Protein AF-A0A409WIV0-F1 (afdb_monomer_lite)

Foldseek 3Di:
DDDPPDPPVVVLVVVLVVLVVVLVVLVVVLVVVVVVVDPDPVSVLSVVLSVLSVQLSVLSVVCPDDPPDPVCPVVNVVSVVSNVLSVLSNVLSVVLVVLVVVLVVDDPPDPSNVVSVVVSVVSVVVSVVVVLCSVLPPADPLPPDDPVVRPDPHPPPVVVVVVSVCVVVVDPDDDDDDDDDDDDDDD

pLDDT: mean 73.92, std 16.17, range [40.72, 93.69]

Secondary structure (DSSP, 8-state):
-------HHHHHHHHHHHHHHHHHHHHHHHHHHHTTT---HHHHTTHHHHHHHHHHHHHHHHHTS-TT-TT-HHHHHHHHHHHHHHHHHHHHHHHHHHHHHHHHHS-TT-HHHHHHHHHHHHHHHHHHHHHHHHHH-----TTSS-GGGSSSS----THHHHHHHHHHHT-------PPPPP-----

Radius of gyration: 23.13 Å; chains: 1; bounding box: 58×60×62 Å

Sequence (187 aa):
MNIPHQSFTTWKAIVTVLQLFAILVTMLRLAFRHRRCTIWVDDVTVIPPLIMELAAAVVVWFLYVDPESTTTVKNEVALYWLASISWLTILWLTRISLILSITRIFPVWGTIRRNCRGISIAFGIFYVGFMCWLCTSPCVPSASVGPALQSDILDCSNERHFLAIACFAGTSNVTSTPQIPYLTIHS

InterPro domains:
  IPR049326 Rhodopsin domain, fungi [PF20684] (28-163)

Organism: Psilocybe cyanescens (NCBI:txid93625)

Structure (mmCIF, N/CA/C/O backbone):
data_AF-A0A409WIV0-F1
#
_entry.id   AF-A0A409WIV0-F1
#
loop_
_atom_site.group_PDB
_atom_site.id
_atom_site.type_symbol
_atom_site.label_atom_id
_atom_site.label_alt_id
_atom_site.label_comp_id
_atom_site.label_asym_id
_atom_site.label_entity_id
_atom_site.label_seq_id
_atom_site.pdbx_PDB_ins_code
_atom_site.Cartn_x
_atom_site.Cartn_y
_atom_site.Cartn_z
_atom_site.occupancy
_atom_site.B_iso_or_equiv
_atom_site.auth_seq_id
_atom_site.auth_comp_id
_atom_site.auth_asym_id
_atom_site.auth_atom_id
_atom_site.pdbx_PDB_model_num
ATOM 1 N N . MET A 1 1 ? 28.512 -19.948 -7.564 1.00 47.31 1 MET A N 1
ATOM 2 C CA . MET A 1 1 ? 27.262 -20.209 -6.819 1.00 47.31 1 MET A CA 1
ATOM 3 C C . MET A 1 1 ? 26.125 -20.177 -7.836 1.00 47.31 1 MET A C 1
ATOM 5 O O . MET A 1 1 ? 25.773 -19.092 -8.272 1.00 47.31 1 MET A O 1
ATOM 9 N N . ASN A 1 2 ? 25.634 -21.330 -8.305 1.00 57.34 2 ASN A N 1
ATOM 10 C CA . ASN A 1 2 ? 24.495 -21.373 -9.233 1.00 57.34 2 ASN A CA 1
ATOM 11 C C . ASN A 1 2 ? 23.208 -21.217 -8.423 1.00 57.34 2 ASN A C 1
ATOM 13 O O . ASN A 1 2 ? 22.883 -22.083 -7.613 1.00 57.34 2 ASN A O 1
ATOM 17 N N . ILE A 1 3 ? 22.504 -20.108 -8.624 1.00 60.41 3 ILE A N 1
ATOM 18 C CA . ILE A 1 3 ? 21.149 -19.923 -8.107 1.00 60.41 3 ILE A CA 1
ATOM 19 C C . ILE A 1 3 ? 20.234 -20.756 -9.020 1.00 60.41 3 ILE A C 1
ATOM 21 O O . ILE A 1 3 ? 20.321 -20.602 -10.240 1.00 60.41 3 ILE A O 1
ATOM 25 N N . PRO A 1 4 ? 19.423 -21.686 -8.484 1.00 76.94 4 PRO A N 1
ATOM 26 C CA . PRO A 1 4 ? 18.539 -22.505 -9.305 1.00 76.94 4 PRO A CA 1
ATOM 27 C C . PRO A 1 4 ? 17.598 -21.609 -10.114 1.00 76.94 4 PRO A C 1
ATOM 29 O O . PRO A 1 4 ? 17.122 -20.592 -9.611 1.00 76.94 4 PRO A O 1
ATOM 32 N N . HIS A 1 5 ? 17.337 -21.997 -11.364 1.00 71.88 5 HIS A N 1
ATOM 33 C CA . HIS A 1 5 ? 16.414 -21.312 -12.266 1.00 71.88 5 HIS A CA 1
ATOM 34 C C . HIS A 1 5 ? 15.003 -21.325 -11.659 1.00 71.88 5 HIS A C 1
ATOM 36 O O . HIS A 1 5 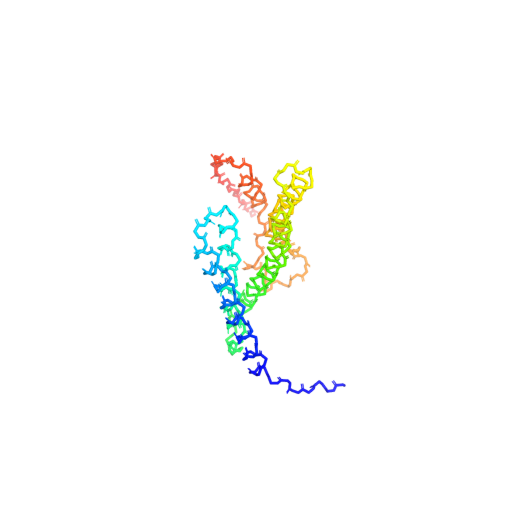? 14.239 -22.280 -11.808 1.00 71.88 5 HIS A O 1
ATOM 42 N N . GLN A 1 6 ? 14.685 -20.283 -10.896 1.00 75.25 6 GLN A N 1
ATOM 43 C CA . GLN A 1 6 ? 13.408 -20.136 -10.224 1.00 75.25 6 GLN A CA 1
ATOM 44 C C . GLN A 1 6 ? 12.354 -19.810 -11.285 1.00 75.25 6 GLN A C 1
ATOM 46 O O . GLN A 1 6 ? 12.492 -18.854 -12.043 1.00 75.25 6 GLN A O 1
ATOM 51 N N . SER A 1 7 ? 11.304 -20.628 -11.383 1.00 82.12 7 SER A N 1
ATOM 52 C CA . SER A 1 7 ? 10.240 -20.429 -12.369 1.00 82.12 7 SER A CA 1
ATOM 53 C C . SER A 1 7 ? 9.460 -19.147 -12.050 1.00 82.12 7 SER A C 1
ATOM 55 O O . SER A 1 7 ? 8.583 -19.152 -11.179 1.00 82.12 7 SER A O 1
ATOM 57 N N . PHE A 1 8 ? 9.762 -18.056 -12.754 1.00 78.56 8 PHE A N 1
ATOM 58 C CA . PHE A 1 8 ? 9.085 -16.762 -12.610 1.00 78.56 8 PHE A CA 1
ATOM 59 C C . PHE A 1 8 ? 7.557 -16.872 -12.742 1.00 78.56 8 PHE A C 1
ATOM 61 O O . PHE A 1 8 ? 6.816 -16.201 -12.023 1.00 78.56 8 PHE A O 1
ATOM 68 N N . THR A 1 9 ? 7.076 -17.794 -13.578 1.00 82.56 9 THR A N 1
ATOM 69 C CA . THR A 1 9 ? 5.649 -18.091 -13.768 1.00 82.56 9 THR A CA 1
ATOM 70 C C . THR A 1 9 ? 4.954 -18.532 -12.479 1.00 82.56 9 THR A C 1
ATOM 72 O O . THR A 1 9 ? 3.860 -18.059 -12.175 1.00 82.56 9 THR A O 1
ATOM 75 N N . THR A 1 10 ? 5.593 -19.396 -11.686 1.00 87.50 10 THR A N 1
ATOM 76 C CA . THR A 1 10 ? 5.026 -19.894 -10.423 1.00 87.50 10 THR A CA 1
ATOM 77 C C . THR A 1 10 ? 4.926 -18.776 -9.395 1.00 87.50 10 THR A C 1
ATOM 79 O O . THR A 1 10 ? 3.903 -18.638 -8.729 1.00 87.50 10 THR A O 1
ATOM 82 N N . TRP A 1 11 ? 5.957 -17.932 -9.300 1.00 84.94 11 TRP A N 1
ATOM 83 C CA . TRP A 1 11 ? 5.937 -16.774 -8.408 1.00 84.94 11 TRP A CA 1
ATOM 84 C C . TRP A 1 11 ? 4.814 -15.802 -8.780 1.00 84.94 11 TRP A C 1
ATOM 86 O O . TRP A 1 11 ? 4.025 -15.415 -7.920 1.00 84.94 11 TRP A O 1
ATOM 96 N N . LYS A 1 12 ? 4.679 -15.487 -10.075 1.00 83.06 12 LYS A N 1
ATOM 97 C CA . LYS A 1 12 ? 3.590 -14.656 -10.600 1.00 83.06 12 LYS A CA 1
ATOM 98 C C . LYS A 1 12 ? 2.223 -15.220 -10.211 1.00 83.06 12 LYS A C 1
ATOM 100 O O . LYS A 1 12 ? 1.401 -14.489 -9.664 1.00 83.06 12 LYS A O 1
ATOM 105 N N . ALA A 1 13 ? 1.998 -16.517 -10.426 1.00 88.25 13 ALA A N 1
ATOM 106 C CA . ALA A 1 13 ? 0.742 -17.169 -10.065 1.00 88.25 13 ALA A CA 1
ATOM 107 C C . ALA A 1 13 ? 0.442 -17.032 -8.562 1.00 88.25 13 ALA A C 1
ATOM 109 O O . ALA A 1 13 ? -0.641 -16.580 -8.193 1.00 88.25 13 ALA A O 1
ATOM 110 N N . ILE A 1 14 ? 1.417 -17.322 -7.696 1.00 90.88 14 ILE A N 1
ATOM 111 C CA . ILE A 1 14 ? 1.256 -17.209 -6.239 1.00 90.88 14 ILE A CA 1
ATOM 112 C C . ILE A 1 14 ? 0.906 -15.773 -5.831 1.00 90.88 14 ILE A C 1
ATOM 114 O O . ILE A 1 14 ? -0.059 -15.569 -5.094 1.00 90.88 14 ILE A O 1
ATOM 118 N N . VAL A 1 15 ? 1.639 -14.777 -6.339 1.00 86.06 15 VAL A N 1
ATOM 119 C CA . VAL A 1 15 ? 1.385 -13.365 -6.019 1.00 86.06 15 VAL A CA 1
ATOM 120 C C . VAL A 1 15 ? -0.007 -12.941 -6.487 1.00 86.06 15 VAL A C 1
ATOM 122 O O . VAL A 1 15 ? -0.733 -12.314 -5.724 1.00 86.06 15 VAL A O 1
ATOM 125 N N . THR A 1 16 ? -0.433 -13.331 -7.693 1.00 86.69 16 THR A N 1
ATOM 126 C CA . THR A 1 16 ? -1.778 -12.987 -8.191 1.00 86.69 16 THR A CA 1
ATOM 127 C C . THR A 1 16 ? -2.896 -13.606 -7.355 1.00 86.69 16 THR A C 1
ATOM 129 O O . THR A 1 16 ? -3.867 -12.923 -7.038 1.00 86.69 16 THR A O 1
ATOM 132 N N . VAL A 1 17 ? -2.752 -14.868 -6.936 1.00 91.81 17 VAL A N 1
ATOM 133 C CA . VAL A 1 17 ? -3.736 -15.541 -6.077 1.00 91.81 17 VAL A CA 1
ATOM 134 C C . VAL A 1 17 ? -3.800 -14.875 -4.705 1.00 91.81 17 VAL A C 1
ATOM 136 O O . VAL A 1 17 ? -4.895 -14.619 -4.207 1.00 91.81 17 VAL A O 1
ATOM 139 N N . LEU A 1 18 ? -2.648 -14.542 -4.115 1.00 88.62 18 LEU A N 1
ATOM 140 C CA . LEU A 1 18 ? -2.583 -13.814 -2.846 1.00 88.62 18 LEU A CA 1
ATOM 141 C C . LEU A 1 18 ? -3.247 -12.439 -2.950 1.00 88.62 18 LEU A C 1
ATOM 143 O O . LEU A 1 18 ? -4.007 -12.069 -2.060 1.00 88.62 18 LEU A O 1
ATOM 147 N N . GLN A 1 19 ? -3.021 -11.721 -4.050 1.00 86.69 19 GLN A N 1
ATOM 148 C CA . GLN A 1 19 ? -3.610 -10.406 -4.283 1.00 86.69 19 GLN A CA 1
ATOM 149 C C . GLN A 1 19 ? -5.135 -10.486 -4.433 1.00 86.69 19 GLN A C 1
ATOM 151 O O . GLN A 1 19 ? -5.866 -9.717 -3.814 1.00 86.69 19 GLN A O 1
ATOM 156 N N . LEU A 1 20 ? -5.638 -11.456 -5.203 1.00 89.00 20 LEU A N 1
ATOM 157 C CA . LEU A 1 20 ? -7.077 -11.700 -5.336 1.00 89.00 20 LEU A CA 1
ATOM 158 C C . LEU A 1 20 ? -7.709 -12.089 -3.999 1.00 89.00 20 LEU A C 1
ATOM 160 O O . LEU A 1 20 ? -8.793 -11.610 -3.665 1.00 89.00 20 LEU A O 1
ATOM 164 N N . PHE A 1 21 ? -7.025 -12.927 -3.220 1.00 91.75 21 PHE A N 1
ATOM 165 C CA . PHE A 1 21 ? -7.478 -13.309 -1.890 1.00 91.75 21 PHE A CA 1
ATOM 166 C C . PHE A 1 21 ? -7.534 -12.100 -0.952 1.00 91.75 21 PHE A C 1
ATOM 168 O O . PHE A 1 21 ? -8.529 -11.919 -0.254 1.00 91.75 21 PHE A O 1
ATOM 175 N N . ALA A 1 22 ? -6.517 -11.239 -0.973 1.00 86.31 22 ALA A N 1
ATOM 176 C CA . ALA A 1 22 ? -6.480 -10.026 -0.169 1.00 86.31 22 ALA A CA 1
ATOM 177 C C . ALA A 1 22 ? -7.616 -9.056 -0.542 1.00 86.31 22 ALA A C 1
ATOM 179 O O . ALA A 1 22 ? -8.363 -8.628 0.340 1.00 86.31 22 ALA A O 1
ATOM 180 N N . ILE A 1 23 ? -7.855 -8.823 -1.840 1.00 88.19 23 ILE A N 1
ATOM 181 C CA . ILE A 1 23 ? -8.992 -8.026 -2.331 1.00 88.19 23 ILE A CA 1
ATOM 182 C C . ILE A 1 23 ? -10.321 -8.630 -1.857 1.00 88.19 23 ILE A C 1
ATOM 184 O O . ILE A 1 23 ? -11.187 -7.912 -1.352 1.00 88.19 23 ILE A O 1
ATOM 188 N N . LEU A 1 24 ? -10.486 -9.950 -1.977 1.00 91.38 24 LEU A N 1
ATOM 189 C CA . LEU A 1 24 ? -11.712 -10.641 -1.587 1.00 91.38 24 LEU A CA 1
ATOM 190 C C . LEU A 1 24 ? -11.958 -10.566 -0.076 1.00 91.38 24 LEU A C 1
ATOM 192 O O . LEU A 1 24 ? -13.081 -10.292 0.347 1.00 91.38 24 LEU A O 1
ATOM 196 N N . VAL A 1 25 ? -10.922 -10.745 0.746 1.00 89.50 25 VAL A N 1
ATOM 197 C CA . VAL A 1 25 ? -11.005 -10.595 2.206 1.00 89.50 25 VAL A CA 1
ATOM 198 C C . VAL A 1 25 ? -11.349 -9.155 2.585 1.00 89.50 25 VAL A C 1
ATOM 200 O O . VAL A 1 25 ? -12.201 -8.942 3.450 1.00 89.50 25 VAL A O 1
ATOM 203 N N . THR A 1 26 ? -10.753 -8.162 1.924 1.00 85.75 26 THR A N 1
ATOM 204 C CA . THR A 1 26 ? -11.053 -6.743 2.160 1.00 85.75 26 THR A CA 1
ATOM 205 C C . THR A 1 26 ? -12.496 -6.408 1.779 1.00 85.75 26 THR A C 1
ATOM 207 O O . THR A 1 26 ? -13.209 -5.782 2.569 1.00 85.75 26 THR A O 1
ATOM 210 N N . MET A 1 27 ? -12.976 -6.898 0.632 1.00 87.44 27 MET A N 1
ATOM 211 C CA . MET A 1 27 ? -14.370 -6.750 0.200 1.00 87.44 27 MET A CA 1
ATOM 212 C C . MET A 1 27 ? -15.345 -7.429 1.159 1.00 87.44 27 MET A C 1
ATOM 214 O O . MET A 1 27 ? -16.348 -6.837 1.548 1.00 87.44 27 MET A O 1
ATOM 218 N N . LEU A 1 28 ? -15.048 -8.653 1.592 1.00 88.81 28 LEU A N 1
ATOM 219 C CA . LEU A 1 28 ? -15.871 -9.398 2.539 1.00 88.81 28 LEU A CA 1
ATOM 220 C C . LEU A 1 28 ? -15.916 -8.698 3.903 1.00 88.81 28 LEU A C 1
ATOM 222 O O . LEU A 1 28 ? -16.990 -8.558 4.488 1.00 88.81 28 LEU A O 1
ATOM 226 N N . ARG A 1 29 ? -14.781 -8.177 4.383 1.00 83.19 29 ARG A N 1
ATOM 227 C CA . ARG A 1 29 ? -14.711 -7.350 5.595 1.00 83.19 29 ARG A CA 1
ATOM 228 C C . ARG A 1 29 ? -15.587 -6.101 5.471 1.00 83.19 29 ARG A C 1
ATOM 230 O O . ARG A 1 29 ? -16.293 -5.768 6.426 1.00 83.19 29 ARG A O 1
ATOM 237 N N . LEU A 1 30 ? -15.570 -5.437 4.313 1.00 82.81 30 LEU A N 1
ATOM 238 C CA . LEU A 1 30 ? -16.411 -4.273 4.035 1.00 82.81 30 LEU A CA 1
ATOM 239 C C . LEU A 1 30 ? -17.896 -4.659 3.972 1.00 82.81 30 LEU A C 1
ATOM 241 O O . LEU A 1 30 ? -18.722 -4.011 4.607 1.00 82.81 30 LEU A O 1
ATOM 245 N N . ALA A 1 31 ? -18.238 -5.760 3.301 1.00 86.38 31 ALA A N 1
ATOM 246 C CA . ALA A 1 31 ? -19.605 -6.258 3.176 1.00 86.38 31 ALA A CA 1
ATOM 247 C C . ALA A 1 31 ? -20.206 -6.665 4.531 1.00 86.38 31 ALA A C 1
ATOM 249 O O . ALA A 1 31 ? -21.342 -6.302 4.842 1.00 86.38 31 ALA A O 1
ATOM 250 N N . PHE A 1 32 ? -19.438 -7.363 5.377 1.00 85.25 32 PHE A N 1
ATOM 251 C CA . PHE A 1 32 ? -19.856 -7.700 6.741 1.00 85.25 32 PHE A CA 1
ATOM 252 C C . PHE A 1 32 ? -20.164 -6.459 7.572 1.00 85.25 32 PHE A C 1
ATOM 254 O O . PHE A 1 32 ? -21.098 -6.460 8.377 1.00 85.25 32 PHE A O 1
ATOM 261 N N . ARG A 1 33 ? -19.386 -5.395 7.377 1.00 79.75 33 ARG A N 1
ATOM 262 C CA . ARG A 1 33 ? -19.577 -4.136 8.086 1.00 79.75 33 ARG A CA 1
ATOM 263 C C . ARG A 1 33 ? -20.751 -3.337 7.524 1.00 79.75 33 ARG A C 1
ATOM 265 O O . ARG A 1 33 ? -21.563 -2.849 8.306 1.00 79.75 33 ARG A O 1
ATOM 272 N N . HIS A 1 34 ? -20.905 -3.297 6.202 1.00 79.88 34 HIS A N 1
ATOM 273 C CA . HIS A 1 34 ? -22.015 -2.620 5.541 1.00 79.88 34 HIS A CA 1
ATOM 274 C C . HIS A 1 34 ? -23.367 -3.226 5.939 1.00 79.88 34 HIS A C 1
ATOM 276 O O . HIS A 1 34 ? -24.306 -2.495 6.248 1.00 79.88 34 HIS A O 1
ATOM 282 N N . ARG A 1 35 ? -23.439 -4.560 6.071 1.00 83.38 35 ARG A N 1
ATOM 283 C CA . ARG A 1 35 ? -24.635 -5.261 6.571 1.00 83.38 35 ARG A CA 1
ATOM 284 C C . ARG A 1 35 ? -25.029 -4.898 8.004 1.00 83.38 35 ARG A C 1
ATOM 286 O O . ARG A 1 35 ? -26.174 -5.121 8.376 1.00 83.38 35 ARG A O 1
ATOM 293 N N . ARG A 1 36 ? -24.126 -4.332 8.814 1.00 83.88 36 ARG A N 1
ATOM 294 C CA . ARG A 1 36 ? -24.455 -3.817 10.156 1.00 83.88 36 ARG A CA 1
ATOM 295 C C . ARG A 1 36 ? -24.930 -2.353 10.152 1.00 83.88 36 ARG A C 1
ATOM 297 O O . ARG A 1 36 ? -25.013 -1.762 11.224 1.00 83.88 36 ARG A O 1
ATOM 304 N N . CYS A 1 37 ? -25.230 -1.776 8.980 1.00 63.25 37 CYS A N 1
ATOM 305 C CA . CYS A 1 37 ? -25.925 -0.493 8.766 1.00 63.25 37 CYS A CA 1
ATOM 306 C C . CYS A 1 37 ? -25.394 0.722 9.540 1.00 63.25 37 CYS A C 1
ATOM 308 O O . CYS A 1 37 ? -26.111 1.696 9.745 1.00 63.25 37 CYS A O 1
ATOM 310 N N . THR A 1 38 ? -24.130 0.709 9.946 1.00 67.19 38 THR A N 1
ATOM 311 C CA . THR A 1 38 ? -23.507 1.869 10.575 1.00 67.19 38 THR A CA 1
ATOM 312 C C . THR A 1 38 ? -22.372 2.330 9.677 1.00 67.19 38 THR A C 1
ATOM 314 O O . THR A 1 38 ? -21.254 1.831 9.753 1.00 67.19 38 THR A O 1
ATOM 317 N N . ILE A 1 39 ? -22.702 3.232 8.751 1.00 58.66 39 ILE A N 1
ATOM 318 C CA . ILE A 1 39 ? -21.741 3.834 7.823 1.00 58.66 39 ILE A CA 1
ATOM 319 C C . ILE A 1 39 ? -20.964 4.875 8.626 1.00 58.66 39 ILE A C 1
ATOM 321 O O . ILE A 1 39 ? -21.398 6.011 8.805 1.00 58.66 39 ILE A O 1
ATOM 325 N N . TRP A 1 40 ? -19.846 4.448 9.199 1.00 68.94 40 TRP A N 1
ATOM 326 C CA . TRP A 1 40 ? -18.935 5.346 9.898 1.00 68.94 40 TRP A CA 1
ATOM 327 C C . TRP A 1 40 ? -17.921 5.911 8.904 1.00 68.94 40 TRP A C 1
ATOM 329 O O . TRP A 1 40 ? -17.595 5.279 7.905 1.00 68.94 40 TRP A O 1
ATOM 339 N N . VAL A 1 41 ? -17.342 7.068 9.231 1.00 69.06 41 VAL A N 1
ATOM 340 C CA . VAL A 1 41 ? -16.231 7.693 8.480 1.00 69.06 41 VAL A CA 1
ATOM 341 C C . VAL A 1 41 ? -15.061 6.719 8.232 1.00 69.06 41 VAL A C 1
ATOM 343 O O . VAL A 1 41 ? -14.323 6.867 7.266 1.00 69.06 41 VAL A O 1
ATOM 346 N N . ASP A 1 42 ? -14.923 5.684 9.063 1.00 67.81 42 ASP A N 1
ATOM 347 C CA . ASP A 1 42 ? -13.942 4.606 8.898 1.00 67.81 42 ASP A CA 1
ATOM 348 C C . ASP A 1 42 ? -14.160 3.734 7.649 1.00 67.81 42 ASP A C 1
ATOM 350 O O . ASP A 1 42 ? -13.238 3.062 7.216 1.00 67.81 42 ASP A O 1
ATOM 354 N N . ASP A 1 43 ? -15.348 3.713 7.047 1.00 72.81 43 ASP A N 1
ATOM 355 C CA . ASP A 1 43 ? -15.564 2.932 5.821 1.00 72.81 43 ASP A CA 1
ATOM 356 C C . ASP A 1 43 ? -15.026 3.668 4.588 1.00 72.81 43 ASP A C 1
ATOM 358 O O . ASP A 1 43 ? -14.573 3.038 3.633 1.00 72.81 43 ASP A O 1
ATOM 362 N N . VAL A 1 44 ? -14.955 5.003 4.650 1.00 77.00 44 VAL A N 1
ATOM 363 C CA . VAL A 1 44 ? -14.333 5.831 3.607 1.00 77.00 44 VAL A CA 1
ATOM 364 C C . VAL A 1 44 ? -12.817 5.616 3.567 1.00 77.00 44 VAL A C 1
ATOM 366 O O . VAL A 1 44 ? -12.221 5.668 2.496 1.00 77.00 44 VAL A O 1
ATOM 369 N N . THR A 1 45 ? -12.178 5.306 4.701 1.00 75.31 45 THR A N 1
ATOM 370 C CA . THR A 1 45 ? -10.722 5.081 4.758 1.00 75.31 45 THR A CA 1
ATOM 371 C C . THR A 1 45 ? -10.292 3.738 4.159 1.00 75.31 45 THR A C 1
ATOM 373 O O . THR A 1 45 ? -9.107 3.556 3.886 1.00 75.31 45 THR A O 1
ATOM 376 N N . VAL A 1 46 ? -11.233 2.818 3.903 1.00 78.25 46 VAL A N 1
ATOM 377 C CA . VAL A 1 46 ? -10.975 1.506 3.277 1.00 78.25 46 VAL A CA 1
ATOM 378 C C . VAL A 1 46 ? -10.984 1.582 1.745 1.00 78.25 46 VAL A C 1
ATOM 380 O O . VAL A 1 46 ? -10.383 0.738 1.084 1.00 78.25 46 VAL A O 1
ATOM 383 N N . ILE A 1 47 ? -11.592 2.620 1.162 1.00 82.00 47 ILE A N 1
ATOM 384 C CA . ILE A 1 47 ? -11.656 2.800 -0.296 1.00 82.00 47 ILE A CA 1
ATOM 385 C C . ILE A 1 47 ? -10.261 3.064 -0.906 1.00 82.00 47 ILE A C 1
ATOM 387 O O . ILE A 1 47 ? -9.896 2.351 -1.842 1.00 82.00 47 ILE A O 1
ATOM 391 N N . PRO A 1 48 ? -9.438 4.004 -0.388 1.00 81.06 48 PRO A N 1
ATOM 392 C CA . PRO A 1 48 ? -8.096 4.243 -0.922 1.00 81.06 48 PRO A CA 1
ATOM 393 C C . PRO A 1 48 ? -7.176 3.007 -0.951 1.00 81.06 48 PRO A C 1
ATOM 395 O O . PRO A 1 48 ? -6.589 2.762 -2.004 1.00 81.06 48 PRO A O 1
ATOM 398 N N . PRO A 1 49 ? -7.042 2.196 0.126 1.00 80.62 49 PRO A N 1
ATOM 399 C CA . PRO A 1 49 ? -6.202 1.000 0.079 1.00 80.62 49 PRO A CA 1
ATOM 400 C C . PRO A 1 49 ? -6.676 0.006 -0.977 1.00 80.62 49 PRO A C 1
ATOM 402 O O . PRO A 1 49 ? -5.842 -0.567 -1.661 1.00 80.62 49 PRO A O 1
ATOM 405 N N . LEU A 1 50 ? -7.990 -0.151 -1.160 1.00 83.12 50 LEU A N 1
ATOM 406 C CA . LEU A 1 50 ? -8.546 -1.090 -2.132 1.00 83.12 50 LEU A CA 1
ATOM 407 C C . LEU A 1 50 ? -8.224 -0.678 -3.578 1.00 83.12 50 LEU A C 1
ATOM 409 O O . LEU A 1 50 ? -7.867 -1.520 -4.399 1.00 83.12 50 LEU A O 1
ATOM 413 N N . ILE A 1 51 ? -8.283 0.624 -3.877 1.00 86.12 51 ILE A N 1
ATOM 414 C CA . ILE A 1 51 ? -7.873 1.167 -5.182 1.00 86.12 51 ILE A CA 1
ATOM 415 C C . ILE A 1 51 ? -6.374 0.941 -5.412 1.00 86.12 51 ILE A C 1
ATOM 417 O O . ILE A 1 51 ? -5.974 0.495 -6.487 1.00 86.12 51 ILE A O 1
ATOM 421 N N . MET A 1 52 ? -5.542 1.208 -4.402 1.00 83.50 52 MET A N 1
ATOM 422 C CA . MET A 1 52 ? -4.091 1.017 -4.500 1.00 83.50 52 MET A CA 1
ATOM 423 C C . MET A 1 52 ? -3.708 -0.460 -4.620 1.00 83.50 52 MET A C 1
ATOM 425 O O . MET A 1 52 ? -2.768 -0.798 -5.330 1.00 83.50 52 MET A O 1
ATOM 429 N N . GLU A 1 53 ? -4.455 -1.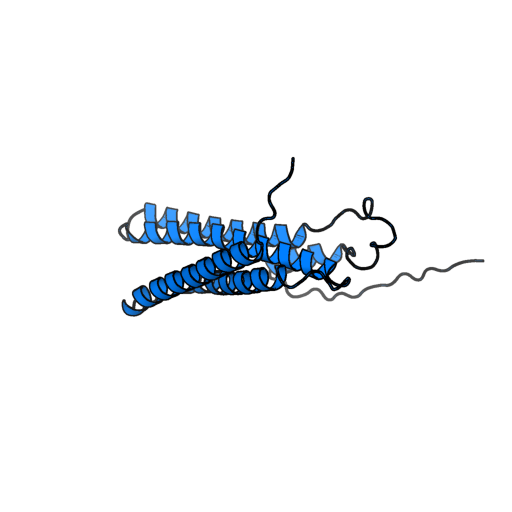354 -3.979 1.00 84.94 53 GLU A N 1
ATOM 430 C CA . GLU A 1 53 ? -4.252 -2.797 -4.061 1.00 84.94 53 GLU A CA 1
ATOM 431 C C . GLU A 1 53 ? -4.600 -3.349 -5.451 1.00 84.94 53 GLU A C 1
ATOM 433 O O . GLU A 1 53 ? -3.892 -4.219 -5.966 1.00 84.94 53 GLU A O 1
ATOM 438 N N . LEU A 1 54 ? -5.631 -2.788 -6.094 1.00 86.75 54 LEU A N 1
ATOM 439 C CA . LEU A 1 54 ? -5.957 -3.064 -7.493 1.00 86.75 54 LEU A CA 1
ATOM 440 C C . LEU A 1 54 ? -4.867 -2.533 -8.435 1.00 86.75 54 LEU A C 1
ATOM 442 O O . LEU A 1 54 ? -4.428 -3.252 -9.331 1.00 86.75 54 LEU A O 1
ATOM 446 N N . ALA A 1 55 ? -4.385 -1.307 -8.210 1.00 85.44 55 ALA A N 1
ATOM 447 C CA . ALA A 1 55 ? -3.283 -0.738 -8.983 1.00 85.44 55 ALA A CA 1
ATOM 448 C C . ALA A 1 55 ? -2.005 -1.586 -8.853 1.00 85.44 55 ALA A C 1
ATOM 450 O O . ALA A 1 55 ? -1.358 -1.883 -9.855 1.00 85.44 55 ALA A O 1
ATOM 451 N N . ALA A 1 56 ? -1.683 -2.056 -7.645 1.00 83.50 56 ALA A N 1
ATOM 452 C CA . ALA A 1 56 ? -0.555 -2.949 -7.398 1.00 83.50 56 ALA A CA 1
ATOM 453 C C . ALA A 1 56 ? -0.689 -4.279 -8.153 1.00 83.50 56 ALA A C 1
ATOM 455 O O . ALA A 1 56 ? 0.283 -4.747 -8.742 1.00 83.50 56 ALA A O 1
ATOM 456 N N . ALA A 1 57 ? -1.892 -4.863 -8.185 1.00 86.06 57 ALA A N 1
ATOM 457 C CA . ALA A 1 57 ? -2.160 -6.089 -8.937 1.00 86.06 57 ALA A CA 1
ATOM 458 C C . ALA A 1 57 ? -1.851 -5.912 -10.432 1.00 86.06 57 ALA A C 1
ATOM 460 O O . ALA A 1 57 ? -1.207 -6.761 -11.052 1.00 86.06 57 ALA A O 1
ATOM 461 N N . VAL A 1 58 ? -2.271 -4.777 -10.994 1.00 86.56 58 VAL A N 1
ATOM 462 C CA . VAL A 1 58 ? -2.027 -4.415 -12.393 1.00 86.56 58 VAL A CA 1
ATOM 463 C C . VAL A 1 58 ? -0.532 -4.203 -12.653 1.00 86.56 58 VAL A C 1
ATOM 465 O O . VAL A 1 58 ? 0.004 -4.725 -13.627 1.00 86.56 58 VAL A O 1
ATOM 468 N N . VAL A 1 59 ? 0.169 -3.504 -11.759 1.00 85.00 59 VAL A N 1
ATOM 469 C CA . VAL A 1 59 ? 1.620 -3.258 -11.855 1.00 85.00 59 VAL A CA 1
ATOM 470 C C . VAL A 1 59 ? 2.410 -4.560 -11.836 1.00 85.00 59 VAL A C 1
ATOM 472 O O . VAL A 1 59 ? 3.269 -4.767 -12.690 1.00 85.00 59 VAL A O 1
ATOM 475 N N . VAL A 1 60 ? 2.091 -5.466 -10.907 1.00 82.81 60 VAL A N 1
ATOM 476 C CA . VAL A 1 60 ? 2.705 -6.799 -10.848 1.00 82.81 60 VAL A CA 1
ATOM 477 C C . VAL A 1 60 ? 2.470 -7.543 -12.157 1.00 82.81 60 VAL A C 1
ATOM 479 O O . VAL A 1 60 ? 3.382 -8.187 -12.664 1.00 82.81 60 VAL A O 1
ATOM 482 N N . TRP A 1 61 ? 1.277 -7.442 -12.742 1.00 84.25 61 TRP A N 1
ATOM 483 C CA . TRP A 1 61 ? 0.997 -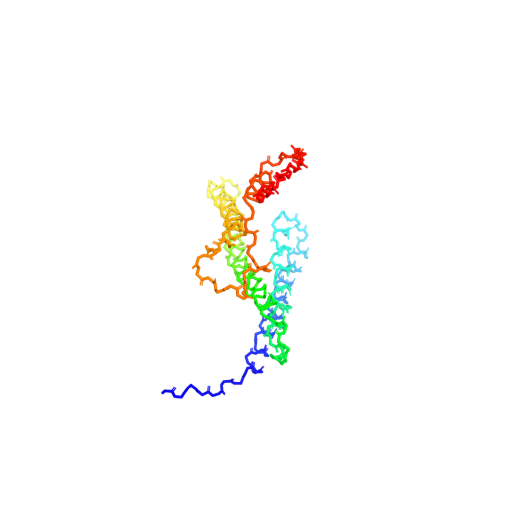8.098 -14.013 1.00 84.25 61 TRP A CA 1
ATOM 484 C C . TRP A 1 61 ? 1.903 -7.598 -15.144 1.00 84.25 61 TRP A C 1
ATOM 486 O O . TRP A 1 61 ? 2.461 -8.424 -15.868 1.00 84.25 61 TRP A O 1
ATOM 496 N N . PHE A 1 62 ? 2.079 -6.277 -15.253 1.00 82.81 62 PHE A N 1
ATOM 497 C CA . PHE A 1 62 ? 2.902 -5.640 -16.286 1.00 82.81 62 PHE A CA 1
ATOM 498 C C . PHE A 1 62 ? 4.405 -5.838 -16.093 1.00 82.81 62 PHE A C 1
ATOM 500 O O . PHE A 1 62 ? 5.115 -5.978 -17.082 1.00 82.81 62 PHE A O 1
ATOM 507 N N . LEU A 1 63 ? 4.891 -5.910 -14.851 1.00 79.62 63 LEU A N 1
ATOM 508 C CA . LEU A 1 63 ? 6.313 -6.130 -14.562 1.00 79.62 63 LEU A CA 1
ATOM 509 C C . LEU A 1 63 ? 6.826 -7.489 -15.080 1.00 79.62 63 LEU A C 1
ATOM 511 O O . LEU A 1 63 ? 8.019 -7.657 -15.295 1.00 79.62 63 LEU A O 1
ATOM 515 N N . TYR A 1 64 ? 5.927 -8.455 -15.287 1.00 73.81 64 TYR A N 1
ATOM 516 C CA . TYR A 1 64 ? 6.249 -9.802 -15.768 1.00 73.81 64 TYR A CA 1
ATOM 517 C C . TYR A 1 64 ? 5.766 -10.071 -17.206 1.00 73.81 64 TYR A C 1
ATOM 519 O O . TYR A 1 64 ? 5.517 -11.230 -17.546 1.00 73.81 64 TYR A O 1
ATOM 527 N N . VAL A 1 65 ? 5.532 -9.039 -18.022 1.00 75.75 65 VAL A N 1
ATOM 528 C CA . VAL A 1 65 ? 5.321 -9.188 -19.476 1.00 75.75 65 VAL A CA 1
ATOM 529 C C . VAL A 1 65 ? 6.684 -9.058 -20.164 1.00 75.75 65 VAL A C 1
ATOM 531 O O . VAL A 1 65 ? 7.465 -8.192 -19.788 1.00 75.75 65 VAL A O 1
ATOM 534 N N . ASP A 1 66 ? 6.983 -9.966 -21.096 1.00 62.84 66 ASP A N 1
ATOM 535 C CA . ASP A 1 66 ? 8.332 -10.311 -21.565 1.00 62.84 66 ASP A CA 1
ATOM 536 C C . ASP A 1 66 ? 9.282 -9.136 -21.907 1.00 62.84 66 ASP A C 1
ATOM 538 O O . ASP A 1 66 ? 8.867 -8.145 -22.513 1.00 62.84 66 ASP A O 1
ATOM 542 N N . PRO A 1 67 ? 10.590 -9.280 -21.609 1.00 60.12 67 PRO A N 1
ATOM 543 C CA . PRO A 1 67 ? 11.612 -8.238 -21.765 1.00 60.12 67 PRO A CA 1
ATOM 544 C C . PRO A 1 67 ? 12.044 -7.946 -23.219 1.00 60.12 67 PRO A C 1
ATOM 546 O O . PRO A 1 67 ? 13.051 -7.275 -23.432 1.00 60.12 67 PRO A O 1
ATOM 549 N N . GLU A 1 68 ? 11.335 -8.431 -24.242 1.00 65.69 68 GLU A N 1
ATOM 550 C CA . GLU A 1 68 ? 11.836 -8.399 -25.629 1.00 65.69 68 GLU A CA 1
ATOM 551 C C . GLU A 1 68 ? 11.802 -7.023 -26.318 1.00 65.69 68 GLU A C 1
ATOM 553 O O . GLU A 1 68 ? 12.385 -6.867 -27.390 1.00 65.69 68 GLU A O 1
ATOM 558 N N . SER A 1 69 ? 11.190 -5.991 -25.723 1.00 61.28 69 SER A N 1
ATOM 559 C CA . SER A 1 69 ? 11.195 -4.648 -26.321 1.00 61.28 69 SER A CA 1
ATOM 560 C C . SER A 1 69 ? 12.234 -3.733 -25.661 1.00 61.28 69 SER A C 1
ATOM 562 O O . SER A 1 69 ? 12.226 -3.490 -24.459 1.00 61.28 69 SER A O 1
ATOM 564 N N . THR A 1 70 ? 13.157 -3.180 -26.443 1.00 57.44 70 THR A N 1
ATOM 565 C CA . THR A 1 70 ? 14.231 -2.276 -25.980 1.00 57.44 70 THR A CA 1
ATOM 566 C C . THR A 1 70 ? 13.734 -0.887 -25.543 1.00 57.44 70 THR A C 1
ATOM 568 O O . THR A 1 70 ? 14.512 -0.069 -25.059 1.00 57.44 70 THR A O 1
ATOM 571 N N . THR A 1 71 ? 12.430 -0.617 -25.635 1.00 57.44 71 THR A N 1
ATOM 572 C CA . THR A 1 71 ? 11.769 0.623 -25.187 1.00 57.44 71 THR A CA 1
ATOM 573 C C . THR A 1 71 ? 11.389 0.641 -23.693 1.00 57.44 71 THR A C 1
ATOM 575 O O . THR A 1 71 ? 10.748 1.585 -23.235 1.00 57.44 71 THR A O 1
ATOM 578 N N . THR A 1 72 ? 11.772 -0.375 -22.910 1.00 60.84 72 THR A N 1
ATOM 579 C CA . THR A 1 72 ? 11.120 -0.696 -21.616 1.00 60.84 72 THR A CA 1
ATOM 580 C C . THR A 1 72 ? 11.755 -0.060 -20.371 1.00 60.84 72 THR A C 1
ATOM 582 O O . THR A 1 72 ? 11.120 -0.031 -19.320 1.00 60.84 72 THR A O 1
ATOM 585 N N . VAL A 1 73 ? 12.941 0.556 -20.462 1.00 68.31 73 VAL A N 1
ATOM 586 C CA . VAL A 1 73 ? 13.652 1.081 -19.271 1.00 68.31 73 VAL A CA 1
ATOM 587 C C . VAL A 1 73 ? 12.833 2.139 -18.511 1.00 68.31 73 VAL A C 1
ATOM 589 O O . VAL A 1 73 ? 12.768 2.116 -17.283 1.00 68.31 73 VAL A O 1
ATOM 592 N N . LYS A 1 74 ? 12.137 3.045 -19.218 1.00 68.88 74 LYS A N 1
ATOM 593 C CA . LYS A 1 74 ? 11.273 4.059 -18.575 1.00 68.88 74 LYS A CA 1
ATOM 594 C C . LYS A 1 74 ? 10.062 3.427 -17.871 1.00 68.88 74 LYS A C 1
ATOM 596 O O . LYS A 1 74 ? 9.668 3.881 -16.797 1.00 68.88 74 LYS A O 1
ATOM 601 N N . ASN A 1 75 ? 9.504 2.364 -18.450 1.00 75.62 75 ASN A N 1
ATOM 602 C CA . ASN A 1 75 ? 8.341 1.669 -17.901 1.00 75.62 75 ASN A CA 1
ATOM 603 C C . ASN A 1 75 ? 8.710 0.849 -16.663 1.00 75.62 75 ASN A C 1
ATOM 605 O O . ASN A 1 75 ? 7.974 0.877 -15.683 1.00 75.62 75 ASN A O 1
ATOM 609 N N . GLU A 1 76 ? 9.864 0.181 -16.662 1.00 78.56 76 GLU A N 1
ATOM 610 C CA . GLU A 1 76 ? 10.347 -0.578 -15.502 1.00 78.56 76 GLU A CA 1
ATOM 611 C C . GLU A 1 76 ? 10.534 0.320 -14.281 1.00 78.56 76 GLU A C 1
ATOM 613 O O . GLU A 1 76 ? 10.069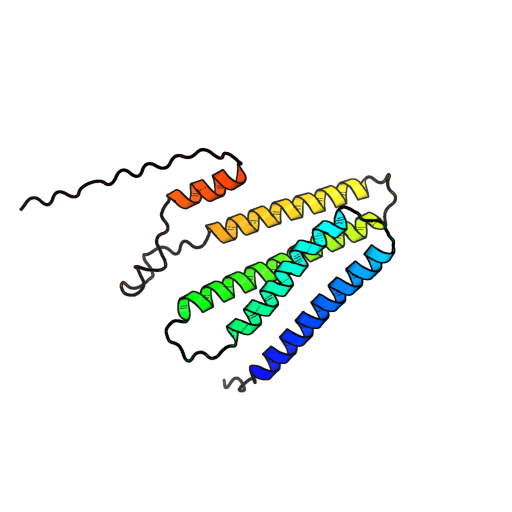 -0.013 -13.192 1.00 78.56 76 GLU A O 1
ATOM 618 N N . VAL A 1 77 ? 11.138 1.500 -14.464 1.00 79.06 77 VAL A N 1
ATOM 619 C CA . VAL A 1 77 ? 11.311 2.474 -13.378 1.00 79.06 77 VAL A CA 1
ATOM 620 C C . VAL A 1 77 ? 9.952 2.908 -12.824 1.00 79.06 77 VAL A C 1
ATOM 622 O O . VAL A 1 77 ? 9.750 2.876 -11.609 1.00 79.06 77 VAL A O 1
ATOM 625 N N . ALA A 1 78 ? 8.994 3.256 -13.688 1.00 79.19 78 ALA A N 1
ATOM 626 C CA . ALA A 1 78 ? 7.649 3.641 -13.259 1.00 79.19 78 ALA A CA 1
ATOM 627 C C . ALA A 1 78 ? 6.929 2.510 -12.499 1.00 79.19 78 ALA A C 1
ATOM 629 O O . ALA A 1 78 ? 6.300 2.761 -11.469 1.00 79.19 78 ALA A O 1
ATOM 630 N N . LEU A 1 79 ? 7.058 1.263 -12.962 1.00 81.19 79 LEU A N 1
ATOM 631 C CA . LEU A 1 79 ? 6.485 0.085 -12.306 1.00 81.19 79 LEU A CA 1
ATOM 632 C C . LEU A 1 79 ? 7.117 -0.164 -10.930 1.00 81.19 79 LEU A C 1
ATOM 634 O O . LEU A 1 79 ? 6.391 -0.434 -9.973 1.00 81.19 79 LEU A O 1
ATOM 638 N N . TYR A 1 80 ? 8.438 -0.008 -10.791 1.00 80.50 80 TYR A N 1
ATOM 639 C CA . TYR A 1 80 ? 9.126 -0.102 -9.499 1.00 80.50 80 TYR A CA 1
ATOM 640 C C . TYR A 1 80 ? 8.638 0.960 -8.508 1.00 80.50 80 TYR A C 1
ATOM 642 O O . TYR A 1 80 ? 8.366 0.647 -7.344 1.00 80.50 80 TYR A O 1
ATOM 650 N N . TRP A 1 81 ? 8.477 2.205 -8.963 1.00 83.25 81 TRP A N 1
ATOM 651 C CA . TRP A 1 81 ? 7.932 3.284 -8.137 1.00 83.25 81 TRP A CA 1
ATOM 652 C C . TRP A 1 81 ? 6.497 3.001 -7.701 1.00 83.25 81 TRP A C 1
ATOM 654 O O . TRP A 1 81 ? 6.186 3.101 -6.514 1.00 83.25 81 TRP A O 1
ATOM 664 N N . LEU A 1 82 ? 5.636 2.584 -8.630 1.00 83.25 82 LEU A N 1
ATOM 665 C CA . LEU A 1 82 ? 4.254 2.216 -8.328 1.00 83.25 82 LEU A CA 1
ATOM 666 C C . LEU A 1 82 ? 4.171 1.050 -7.336 1.00 83.25 82 LEU A C 1
ATOM 668 O O . LEU A 1 82 ? 3.364 1.100 -6.405 1.00 83.25 82 LEU A O 1
ATOM 672 N N . ALA A 1 83 ? 5.017 0.029 -7.487 1.00 83.00 83 ALA A N 1
ATOM 673 C CA . ALA A 1 83 ? 5.081 -1.099 -6.562 1.00 83.00 83 ALA A CA 1
ATOM 674 C C . ALA A 1 83 ? 5.516 -0.654 -5.155 1.00 83.00 83 ALA A C 1
ATOM 676 O O . ALA A 1 83 ? 4.873 -1.013 -4.167 1.00 83.00 83 ALA A O 1
ATOM 677 N N . SER A 1 84 ? 6.555 0.183 -5.063 1.00 84.94 84 SER A N 1
ATOM 678 C CA . SER A 1 84 ? 7.060 0.726 -3.796 1.00 84.94 84 SER A CA 1
ATOM 679 C C . SER A 1 84 ? 6.012 1.584 -3.077 1.00 84.94 84 SER A C 1
ATOM 681 O O . SER A 1 84 ? 5.721 1.363 -1.898 1.00 84.94 84 SER A O 1
ATOM 683 N N . ILE A 1 85 ? 5.367 2.507 -3.803 1.00 86.69 85 ILE A N 1
ATOM 684 C CA . ILE A 1 85 ? 4.291 3.357 -3.275 1.00 86.69 85 ILE A CA 1
ATOM 685 C C . ILE A 1 85 ? 3.127 2.494 -2.792 1.00 86.69 85 ILE A C 1
ATOM 687 O O . ILE A 1 85 ? 2.617 2.716 -1.694 1.00 86.69 85 ILE A O 1
ATOM 691 N N . SER A 1 86 ? 2.722 1.489 -3.568 1.00 85.12 86 SER A N 1
ATOM 692 C CA . SER A 1 86 ? 1.615 0.602 -3.201 1.00 85.12 86 SER A CA 1
ATOM 693 C C . SER A 1 86 ? 1.913 -0.180 -1.924 1.00 85.12 86 SER A C 1
ATOM 695 O O . SER A 1 86 ? 1.115 -0.154 -0.987 1.00 85.12 86 SER A O 1
ATOM 697 N N . TRP A 1 87 ? 3.088 -0.811 -1.843 1.00 82.31 87 TRP A N 1
ATOM 698 C CA . TRP A 1 87 ? 3.533 -1.551 -0.660 1.00 82.31 87 TRP A CA 1
ATOM 699 C C . TRP A 1 87 ? 3.540 -0.675 0.593 1.00 82.31 87 TRP A C 1
ATOM 701 O O . TRP A 1 87 ? 2.993 -1.033 1.640 1.00 82.31 87 TRP A O 1
ATOM 711 N N . LEU A 1 88 ? 4.118 0.516 0.470 1.00 88.00 88 LEU A N 1
ATOM 712 C CA . LEU A 1 88 ? 4.177 1.475 1.553 1.00 88.00 88 LEU A CA 1
ATOM 713 C C . LEU A 1 88 ? 2.771 1.912 1.983 1.00 88.00 88 LEU A C 1
ATOM 715 O O . LEU A 1 88 ? 2.454 1.898 3.170 1.00 88.00 88 LEU A O 1
ATOM 719 N N . THR A 1 89 ? 1.901 2.233 1.028 1.00 86.25 89 THR A N 1
ATOM 720 C CA . THR A 1 89 ? 0.508 2.619 1.286 1.00 86.25 89 THR A CA 1
ATOM 721 C C . THR A 1 89 ? -0.234 1.548 2.082 1.00 86.25 89 THR A C 1
ATOM 723 O O . THR A 1 89 ? -0.874 1.859 3.088 1.00 86.25 89 THR A O 1
ATOM 726 N N . ILE A 1 90 ? -0.080 0.276 1.704 1.00 83.19 90 ILE A N 1
ATOM 727 C CA . ILE A 1 90 ? -0.660 -0.865 2.424 1.00 83.19 90 ILE A CA 1
ATOM 728 C C . ILE A 1 90 ? -0.134 -0.916 3.869 1.00 83.19 90 ILE A C 1
ATOM 730 O O . ILE A 1 90 ? -0.919 -1.023 4.817 1.00 83.19 90 ILE A O 1
ATOM 734 N N . LEU A 1 91 ? 1.177 -0.768 4.081 1.00 87.75 91 LEU A N 1
ATOM 735 C CA . LEU A 1 91 ? 1.773 -0.768 5.424 1.00 87.75 91 LEU A CA 1
ATOM 736 C C . LEU A 1 91 ? 1.264 0.374 6.316 1.00 87.75 91 LEU A C 1
ATOM 738 O O . LEU A 1 91 ? 1.033 0.173 7.510 1.00 87.75 91 LEU A O 1
ATOM 742 N N . TRP A 1 92 ? 1.077 1.575 5.771 1.00 90.56 92 TRP A N 1
ATOM 743 C CA . TRP A 1 92 ? 0.575 2.709 6.553 1.00 90.56 92 TRP A CA 1
ATOM 744 C C . TRP A 1 92 ? -0.921 2.586 6.854 1.00 90.56 92 TRP A C 1
ATOM 746 O O . TRP A 1 92 ? -1.346 2.796 7.993 1.00 90.56 92 TRP A O 1
ATOM 756 N N . LEU A 1 93 ? -1.723 2.179 5.871 1.00 85.44 93 LEU A N 1
ATOM 757 C CA . LEU A 1 93 ? -3.170 2.043 6.034 1.00 85.44 93 LEU A CA 1
ATOM 758 C C . LEU A 1 93 ? -3.551 0.878 6.952 1.00 85.44 93 LEU A C 1
ATOM 760 O O . LEU A 1 93 ? -4.497 1.001 7.731 1.00 85.44 93 LEU A O 1
ATOM 764 N N . THR A 1 94 ? -2.786 -0.217 6.953 1.00 84.94 94 THR A N 1
ATOM 765 C CA . THR A 1 94 ? -2.979 -1.318 7.915 1.00 84.94 94 THR A CA 1
ATOM 766 C C . THR A 1 94 ? -2.766 -0.857 9.358 1.00 84.94 94 THR A C 1
ATOM 768 O O . THR A 1 94 ? -3.582 -1.179 10.224 1.00 84.94 94 THR A O 1
ATOM 771 N N . ARG A 1 95 ? -1.743 -0.031 9.625 1.00 90.56 95 ARG A N 1
ATOM 772 C CA . ARG A 1 95 ? -1.507 0.563 10.956 1.00 90.56 95 ARG A CA 1
ATOM 773 C C . ARG A 1 95 ? -2.656 1.466 11.390 1.00 90.56 95 ARG A C 1
ATOM 775 O O . ARG A 1 95 ? -3.146 1.332 12.510 1.00 90.56 95 ARG A O 1
ATOM 782 N N . ILE A 1 96 ? -3.120 2.341 10.498 1.00 89.50 96 ILE A N 1
ATOM 783 C CA . ILE A 1 96 ? -4.271 3.217 10.754 1.00 89.50 96 ILE A CA 1
ATOM 784 C C . ILE A 1 96 ? -5.519 2.376 11.057 1.00 89.50 96 ILE A C 1
ATOM 786 O O . ILE A 1 96 ? -6.169 2.586 12.082 1.00 89.50 96 ILE A O 1
ATOM 790 N N . SER A 1 97 ? -5.808 1.358 10.238 1.00 84.62 97 SER A N 1
ATOM 791 C CA . SER A 1 97 ? -6.948 0.463 10.460 1.00 84.62 97 SER A CA 1
ATOM 792 C C . SER A 1 97 ? -6.855 -0.287 11.790 1.00 84.62 97 SER A C 1
ATOM 794 O O . SER A 1 97 ? -7.892 -0.507 12.421 1.00 84.62 97 SER A O 1
ATOM 796 N N . LEU A 1 98 ? -5.657 -0.694 12.214 1.00 88.31 98 LEU A N 1
ATOM 797 C CA . LEU A 1 98 ? -5.451 -1.396 13.478 1.00 88.31 98 LEU A CA 1
ATOM 798 C C . LEU A 1 98 ? -5.742 -0.466 14.661 1.00 88.31 98 LEU A C 1
ATOM 800 O O . LEU A 1 98 ? -6.517 -0.830 15.546 1.00 88.31 98 LEU A O 1
ATOM 804 N N . ILE A 1 99 ? -5.207 0.759 14.641 1.00 91.69 99 ILE A N 1
ATOM 805 C CA . ILE A 1 99 ? -5.460 1.768 15.682 1.00 91.69 99 ILE A CA 1
ATOM 806 C C . ILE A 1 99 ? -6.956 2.090 15.761 1.00 91.69 99 ILE A C 1
ATOM 808 O O . ILE A 1 99 ? -7.531 2.094 16.851 1.00 91.69 99 ILE A O 1
ATOM 812 N N . LEU A 1 100 ? -7.615 2.293 14.617 1.00 86.19 100 LEU A N 1
ATOM 813 C CA . LEU A 1 100 ? -9.056 2.549 14.559 1.00 86.19 100 LEU A CA 1
ATOM 814 C C . LEU A 1 100 ? -9.868 1.356 15.078 1.00 86.19 100 LEU A C 1
ATOM 816 O O . LEU A 1 100 ? -10.836 1.559 15.810 1.00 86.19 100 LEU A O 1
ATOM 820 N N . SER A 1 101 ? -9.446 0.119 14.810 1.00 86.44 101 SER A N 1
ATOM 821 C CA . SER A 1 101 ? -10.079 -1.073 15.385 1.00 86.44 101 SER A CA 1
ATOM 822 C C . SER A 1 101 ? -9.970 -1.105 16.912 1.00 86.44 101 SER A C 1
ATOM 824 O O . SER A 1 101 ? -10.966 -1.362 17.586 1.00 86.44 101 SER A O 1
ATOM 826 N N . ILE A 1 102 ? -8.800 -0.776 17.472 1.00 89.00 102 ILE A N 1
ATOM 827 C CA . ILE A 1 102 ? -8.597 -0.684 18.927 1.00 89.00 102 ILE A CA 1
ATOM 828 C C . ILE A 1 102 ? -9.506 0.393 19.532 1.00 89.00 102 ILE A C 1
ATOM 830 O O . ILE A 1 102 ? -10.124 0.170 20.572 1.00 89.00 102 ILE A O 1
ATOM 834 N N . THR A 1 103 ? -9.665 1.540 18.860 1.00 88.62 103 THR A N 1
ATOM 835 C CA . THR A 1 103 ? -10.510 2.635 19.375 1.00 88.62 103 THR A CA 1
ATOM 836 C C . THR A 1 103 ? -11.976 2.254 19.560 1.00 88.62 103 THR A C 1
ATOM 838 O O . THR A 1 103 ? -12.668 2.902 20.342 1.00 88.62 103 THR A O 1
ATOM 841 N N . ARG A 1 104 ? -12.451 1.216 18.858 1.00 83.62 104 ARG A N 1
ATOM 842 C CA . ARG A 1 104 ? -13.833 0.726 18.951 1.00 83.62 104 ARG A CA 1
ATOM 843 C C . ARG A 1 104 ? -14.081 -0.151 20.175 1.00 83.62 104 ARG A C 1
ATOM 845 O O . ARG A 1 104 ? -15.226 -0.260 20.594 1.00 83.62 104 ARG A O 1
ATOM 852 N N . ILE A 1 105 ? -13.040 -0.777 20.725 1.00 90.81 105 ILE A N 1
ATOM 853 C CA . ILE A 1 105 ? -13.156 -1.664 21.893 1.00 90.81 105 ILE A CA 1
ATOM 854 C C . ILE A 1 105 ? -13.371 -0.838 23.169 1.00 90.81 105 ILE A C 1
ATOM 856 O O . ILE A 1 105 ? -14.039 -1.282 24.099 1.00 90.81 105 ILE A O 1
ATOM 860 N N . PHE A 1 106 ? -12.838 0.384 23.207 1.00 89.75 106 PHE A N 1
ATOM 861 C CA . PHE A 1 106 ? -12.913 1.238 24.385 1.00 89.75 106 PHE A CA 1
ATOM 862 C C . PHE A 1 106 ? -14.206 2.073 24.442 1.00 89.75 106 PHE A C 1
ATOM 864 O O . PHE A 1 106 ? -14.675 2.575 23.414 1.00 89.75 106 PHE A O 1
ATOM 871 N N . PRO A 1 107 ? -14.773 2.283 25.648 1.00 86.50 107 PRO A N 1
ATOM 872 C CA . PRO A 1 107 ? -15.978 3.083 25.831 1.00 86.50 107 PRO A CA 1
ATOM 873 C C . PRO A 1 107 ? -15.761 4.549 25.425 1.00 86.50 107 PRO A C 1
ATOM 875 O O . PRO A 1 107 ? -14.658 5.093 25.488 1.00 86.50 107 PRO A O 1
ATOM 878 N N . VAL A 1 108 ? -16.851 5.207 25.018 1.00 80.44 108 VAL A N 1
ATOM 879 C CA . VAL A 1 108 ? -16.860 6.522 24.341 1.00 80.44 108 VAL A CA 1
ATOM 880 C C . VAL A 1 108 ? -16.195 7.648 25.148 1.00 80.44 108 VAL A C 1
ATOM 882 O O . VAL A 1 108 ? -15.687 8.596 24.557 1.00 80.44 108 VAL A O 1
ATOM 885 N N . TRP A 1 109 ? -16.144 7.518 26.473 1.00 83.75 109 TRP A N 1
ATOM 886 C CA . TRP A 1 109 ? -15.748 8.579 27.403 1.00 83.75 109 TRP A CA 1
ATOM 887 C C . TRP A 1 109 ? -14.289 8.485 27.877 1.00 83.75 109 TRP A C 1
ATOM 889 O O . TRP A 1 109 ? -13.844 9.304 28.675 1.00 83.75 109 TRP A O 1
ATOM 899 N N . GLY A 1 110 ? -13.521 7.503 27.396 1.00 87.88 110 GLY A N 1
ATOM 900 C CA . GLY A 1 110 ? -12.130 7.317 27.810 1.00 87.88 110 GLY A CA 1
ATOM 901 C C . GLY A 1 110 ? -11.142 8.226 27.071 1.00 87.88 110 GLY A C 1
ATOM 902 O O . GLY A 1 110 ? -11.151 8.302 25.841 1.00 87.88 110 GLY A O 1
ATOM 903 N N . THR A 1 111 ? -10.194 8.820 27.803 1.00 92.56 111 THR A N 1
ATOM 904 C CA . THR A 1 111 ? -9.047 9.578 27.254 1.00 92.56 111 THR A CA 1
ATOM 905 C C . THR A 1 111 ? -8.254 8.771 26.217 1.00 92.56 111 THR A C 1
ATOM 907 O O . THR A 1 111 ? -7.762 9.322 25.232 1.00 92.56 111 THR A O 1
ATOM 910 N N . ILE A 1 112 ? -8.211 7.443 26.376 1.00 91.81 112 ILE A N 1
ATOM 911 C CA . ILE A 1 112 ? -7.575 6.496 25.446 1.00 91.81 112 ILE A CA 1
ATOM 912 C C . ILE A 1 112 ? -8.120 6.660 24.023 1.00 91.81 112 ILE A C 1
ATOM 914 O O . ILE A 1 112 ? -7.347 6.712 23.069 1.00 91.81 112 ILE A O 1
ATOM 918 N N . ARG A 1 113 ? -9.439 6.824 23.858 1.00 89.06 113 ARG A N 1
ATOM 919 C CA . ARG A 1 113 ? -10.057 6.956 22.532 1.00 89.06 113 ARG A CA 1
ATOM 920 C C . ARG A 1 113 ? -9.609 8.234 21.824 1.00 89.06 113 ARG A C 1
ATOM 922 O O . ARG A 1 113 ? -9.348 8.209 20.620 1.00 89.06 113 ARG A O 1
ATOM 929 N N . ARG A 1 114 ? -9.482 9.339 22.567 1.00 89.94 114 ARG A N 1
ATOM 930 C CA . ARG A 1 114 ? -8.975 10.614 22.038 1.00 89.94 114 ARG A CA 1
ATOM 931 C C . ARG A 1 114 ? -7.512 10.487 21.616 1.00 89.94 114 ARG A C 1
ATOM 933 O O . ARG A 1 114 ? -7.171 10.925 20.520 1.00 89.94 114 ARG A O 1
ATOM 940 N N . ASN A 1 115 ? -6.690 9.823 22.429 1.00 93.69 115 ASN A N 1
ATOM 941 C CA . ASN A 1 115 ? -5.276 9.601 22.128 1.00 93.69 115 ASN A CA 1
ATOM 942 C C . ASN A 1 115 ? -5.094 8.724 20.886 1.00 93.69 115 ASN A C 1
ATOM 944 O O . ASN A 1 115 ? -4.374 9.111 19.972 1.00 93.69 115 ASN A O 1
ATOM 948 N N . CYS A 1 116 ? -5.800 7.596 20.784 1.00 91.56 116 CYS A N 1
ATOM 949 C CA . CYS A 1 116 ? -5.707 6.734 19.607 1.00 91.56 116 CYS A CA 1
ATOM 950 C C . CYS A 1 116 ? -6.189 7.435 18.327 1.00 91.56 116 CYS A C 1
ATOM 952 O O . CYS A 1 116 ? -5.574 7.270 17.275 1.00 91.56 116 CYS A O 1
ATOM 954 N N . ARG A 1 117 ? -7.241 8.264 18.404 1.00 88.81 117 ARG A N 1
ATOM 955 C CA . ARG A 1 117 ? -7.673 9.086 17.262 1.00 88.81 117 ARG A CA 1
ATOM 956 C C . ARG A 1 117 ? -6.599 10.102 16.866 1.00 88.81 117 ARG A C 1
ATOM 958 O O . ARG A 1 117 ? -6.325 10.247 15.681 1.00 88.81 117 ARG A O 1
ATOM 965 N N . GLY A 1 118 ? -5.970 10.759 17.841 1.00 92.94 118 GLY A N 1
ATOM 966 C CA . GLY A 1 118 ? -4.853 11.676 17.603 1.00 92.94 118 GLY A CA 1
ATOM 967 C C . GLY A 1 118 ? -3.664 10.986 16.930 1.00 92.94 118 GLY A C 1
ATOM 968 O O . GLY A 1 118 ? -3.167 11.480 15.924 1.00 92.94 118 GLY A O 1
ATOM 969 N N . ILE A 1 119 ? -3.275 9.803 17.416 1.00 93.38 119 ILE A N 1
ATOM 970 C CA . ILE A 1 119 ? -2.197 8.999 16.823 1.00 93.38 119 ILE A CA 1
ATOM 971 C C . ILE A 1 119 ? -2.563 8.603 15.389 1.00 93.38 119 ILE A C 1
ATOM 973 O O . ILE A 1 119 ? -1.760 8.795 14.486 1.00 93.38 119 ILE A O 1
ATOM 977 N N . SER A 1 120 ? -3.785 8.123 15.145 1.00 91.12 120 SER A N 1
ATOM 978 C CA . SER A 1 120 ? -4.233 7.776 13.792 1.00 91.12 120 SER A CA 1
ATOM 979 C C . SER A 1 120 ? -4.132 8.958 12.820 1.00 91.12 120 SER A C 1
ATOM 981 O O . SER A 1 120 ? -3.728 8.768 11.676 1.00 91.12 120 SER A O 1
ATOM 983 N N . ILE A 1 121 ? -4.484 10.169 13.266 1.00 91.19 121 ILE A N 1
ATOM 984 C CA . ILE A 1 121 ? -4.372 11.391 12.457 1.00 91.19 121 ILE A CA 1
ATOM 985 C C . ILE A 1 121 ? -2.899 11.745 12.222 1.00 91.19 121 ILE A C 1
ATOM 987 O O . ILE A 1 121 ? -2.517 12.011 11.087 1.00 91.19 121 ILE A O 1
ATOM 991 N N . ALA A 1 122 ? -2.059 11.692 13.258 1.00 93.06 122 ALA A N 1
ATOM 992 C CA . ALA A 1 122 ? -0.628 11.967 13.143 1.00 93.06 122 ALA A CA 1
ATOM 993 C C . ALA A 1 122 ? 0.071 11.007 12.164 1.00 93.06 122 ALA A C 1
ATOM 995 O O . ALA A 1 122 ? 0.856 11.447 11.329 1.00 93.06 122 ALA A O 1
ATOM 996 N N . PHE A 1 123 ? -0.268 9.714 12.204 1.00 92.19 123 PHE A N 1
ATOM 997 C CA . PHE A 1 123 ? 0.212 8.724 11.235 1.00 92.19 123 PHE A CA 1
ATOM 998 C C . PHE A 1 123 ? -0.248 9.045 9.809 1.00 92.19 123 PHE A C 1
ATOM 1000 O O . PHE A 1 123 ? 0.544 8.916 8.880 1.00 92.19 123 PHE A O 1
ATOM 1007 N N . GLY A 1 124 ? -1.494 9.496 9.630 1.00 90.00 124 GLY A N 1
ATOM 1008 C CA . GLY A 1 124 ? -1.999 9.944 8.330 1.00 90.00 124 GLY A CA 1
ATOM 1009 C C . GLY A 1 124 ? -1.233 11.150 7.781 1.00 90.00 124 GLY A C 1
ATOM 1010 O O . GLY A 1 124 ? -0.834 11.146 6.620 1.00 90.00 124 GLY A O 1
ATOM 1011 N N . ILE A 1 125 ? -0.960 12.150 8.624 1.00 91.44 125 ILE A N 1
ATOM 1012 C CA . ILE A 1 125 ? -0.171 13.334 8.247 1.00 91.44 125 ILE A CA 1
ATOM 1013 C C . ILE A 1 125 ? 1.257 12.932 7.873 1.00 91.44 125 ILE A C 1
ATOM 1015 O O . ILE A 1 125 ? 1.763 13.353 6.836 1.00 91.44 125 ILE A O 1
ATOM 1019 N N . PHE A 1 126 ? 1.894 12.087 8.687 1.00 92.94 126 PHE A N 1
ATOM 1020 C CA . PHE A 1 126 ? 3.251 11.617 8.423 1.00 92.94 126 PHE A CA 1
ATOM 1021 C C . PHE A 1 126 ? 3.328 10.815 7.120 1.00 92.94 126 PHE A C 1
ATOM 1023 O O . PHE A 1 126 ? 4.254 11.003 6.339 1.00 92.94 126 PHE A O 1
ATOM 1030 N N . TYR A 1 127 ? 2.328 9.976 6.850 1.00 90.50 127 TYR A N 1
ATOM 1031 C CA . TYR A 1 127 ? 2.204 9.252 5.590 1.00 90.50 127 TYR A CA 1
ATOM 1032 C C . TYR A 1 127 ? 2.116 10.197 4.383 1.00 90.50 127 TYR A C 1
ATOM 1034 O O . TYR A 1 127 ? 2.872 10.031 3.428 1.00 90.50 127 TYR A O 1
ATOM 1042 N N . VAL A 1 128 ? 1.245 11.213 4.428 1.00 89.31 128 VAL A N 1
ATOM 1043 C CA . VAL A 1 128 ? 1.120 12.197 3.337 1.00 89.31 128 VAL A CA 1
ATOM 1044 C C . VAL A 1 128 ? 2.424 12.974 3.153 1.00 89.31 128 VAL A C 1
ATOM 1046 O O . VAL A 1 128 ? 2.871 13.153 2.022 1.00 89.31 128 VAL A O 1
ATOM 1049 N N . GLY A 1 129 ? 3.070 13.384 4.248 1.00 91.25 129 GLY A N 1
ATOM 1050 C CA . GLY A 1 129 ? 4.374 14.045 4.205 1.00 91.25 129 GLY A CA 1
ATOM 1051 C C . GLY A 1 129 ? 5.454 13.161 3.581 1.00 91.25 129 GLY A C 1
ATOM 1052 O O . GLY A 1 129 ? 6.211 13.623 2.734 1.00 91.25 129 GLY A O 1
ATOM 1053 N N . PHE A 1 130 ? 5.480 11.874 3.931 1.00 88.62 130 PHE A N 1
ATOM 1054 C CA . PHE A 1 130 ? 6.424 10.913 3.369 1.00 88.62 130 PHE A CA 1
ATOM 1055 C C . PHE A 1 130 ? 6.164 10.640 1.882 1.00 88.62 130 PHE A C 1
ATOM 1057 O O . PHE A 1 130 ? 7.109 10.541 1.106 1.00 88.62 130 PHE A O 1
ATOM 1064 N N . MET A 1 131 ? 4.900 10.566 1.461 1.00 86.00 131 MET A N 1
ATOM 1065 C CA . MET A 1 131 ? 4.550 10.439 0.044 1.00 86.00 131 MET A CA 1
ATOM 1066 C C . MET A 1 131 ? 4.936 11.685 -0.751 1.00 86.00 131 MET A C 1
ATOM 1068 O O . MET A 1 131 ? 5.512 11.566 -1.827 1.00 86.00 131 MET A O 1
ATOM 1072 N N . CYS A 1 132 ? 4.690 12.876 -0.203 1.00 86.19 132 CYS A N 1
ATOM 1073 C CA . CYS A 1 132 ? 5.139 14.125 -0.810 1.00 86.19 132 CYS A CA 1
ATOM 1074 C C . CYS A 1 132 ? 6.669 14.142 -0.951 1.00 86.19 132 CYS A C 1
ATOM 1076 O O . CYS A 1 132 ? 7.186 14.371 -2.042 1.00 86.19 132 CYS A O 1
ATOM 1078 N N . TRP A 1 133 ? 7.383 13.785 0.122 1.00 86.38 133 TRP A N 1
ATOM 1079 C CA . TRP A 1 133 ? 8.838 13.657 0.123 1.00 86.38 133 TRP A CA 1
ATOM 1080 C C . TRP A 1 133 ? 9.328 12.703 -0.970 1.00 86.38 133 TRP A C 1
ATOM 1082 O O . TRP A 1 133 ? 10.151 13.098 -1.797 1.00 86.38 133 TRP A O 1
ATOM 1092 N N . LEU A 1 134 ? 8.780 11.484 -1.030 1.00 83.00 134 LEU A N 1
ATOM 1093 C CA . LEU A 1 134 ? 9.128 10.497 -2.051 1.00 83.00 134 LEU A CA 1
ATOM 1094 C C . LEU A 1 134 ? 8.931 11.043 -3.465 1.00 83.00 134 LEU A C 1
ATOM 1096 O O . LEU A 1 134 ? 9.848 10.925 -4.271 1.00 83.00 134 LEU A O 1
ATOM 1100 N N . CYS A 1 135 ? 7.797 11.689 -3.743 1.00 77.44 135 CYS A N 1
ATOM 1101 C CA . CYS A 1 135 ? 7.511 12.277 -5.052 1.00 77.44 135 CYS A CA 1
ATOM 1102 C C . CYS A 1 135 ? 8.468 13.424 -5.423 1.00 77.44 135 CYS A C 1
ATOM 1104 O O . CYS A 1 135 ? 8.713 13.650 -6.604 1.00 77.44 135 CYS A O 1
ATOM 1106 N N . THR A 1 136 ? 9.016 14.141 -4.437 1.00 74.88 136 THR A N 1
ATOM 1107 C CA . THR A 1 136 ? 9.953 15.262 -4.655 1.00 74.88 136 THR A CA 1
ATOM 1108 C C . THR A 1 136 ? 11.429 14.862 -4.674 1.00 74.88 136 THR A C 1
ATOM 1110 O O . THR A 1 136 ? 12.259 15.628 -5.153 1.00 74.88 136 THR A O 1
ATOM 1113 N N . SER A 1 137 ? 11.767 13.676 -4.158 1.00 69.75 137 SER A N 1
ATOM 1114 C CA . SER A 1 137 ? 13.151 13.225 -3.975 1.00 69.75 137 SER A CA 1
ATOM 1115 C C . SER A 1 137 ? 13.912 12.673 -5.199 1.00 69.75 137 SER A C 1
ATOM 1117 O O . SER A 1 137 ? 15.137 12.580 -5.091 1.00 69.75 137 SER A O 1
ATOM 1119 N N . PRO A 1 138 ? 13.311 12.301 -6.354 1.00 59.72 138 PRO A N 1
ATOM 1120 C CA . PRO A 1 138 ? 14.077 11.720 -7.451 1.00 59.72 138 PRO A CA 1
ATOM 1121 C C . PRO A 1 138 ? 14.727 12.820 -8.302 1.00 59.72 138 PRO A C 1
ATOM 1123 O O . PRO A 1 138 ? 14.372 13.022 -9.457 1.00 59.72 138 PRO A O 1
ATOM 1126 N N . CYS A 1 139 ? 15.709 13.516 -7.733 1.00 57.59 139 CYS A N 1
ATOM 1127 C CA . CYS A 1 139 ? 16.689 14.278 -8.498 1.00 57.59 139 CYS A CA 1
ATOM 1128 C C . CYS A 1 139 ? 18.042 13.595 -8.333 1.00 57.59 139 CYS A C 1
ATOM 1130 O O . CYS A 1 139 ? 18.743 13.778 -7.339 1.00 57.59 139 CYS A O 1
ATOM 1132 N N . VAL A 1 140 ? 18.389 12.749 -9.303 1.00 54.75 140 VAL A N 1
ATOM 1133 C CA . VAL A 1 140 ? 19.750 12.219 -9.411 1.00 54.75 140 VAL A CA 1
ATOM 1134 C C . VAL A 1 140 ? 20.647 13.367 -9.896 1.00 54.75 140 VAL A C 1
ATOM 1136 O O . VAL A 1 140 ? 20.293 14.052 -10.848 1.00 54.75 140 VAL A O 1
ATOM 1139 N N . PRO A 1 141 ? 21.795 13.647 -9.266 1.00 54.09 141 PRO A N 1
ATOM 1140 C CA . PRO A 1 141 ? 22.710 14.654 -9.783 1.00 54.09 141 PRO A CA 1
ATOM 1141 C C . PRO A 1 141 ? 23.206 14.239 -11.172 1.00 54.09 141 PRO A C 1
ATOM 1143 O O . PRO A 1 141 ? 23.754 13.150 -11.332 1.00 54.09 141 PRO A O 1
ATOM 1146 N N . SER A 1 142 ? 23.077 15.120 -12.164 1.00 53.56 142 SER A N 1
ATOM 1147 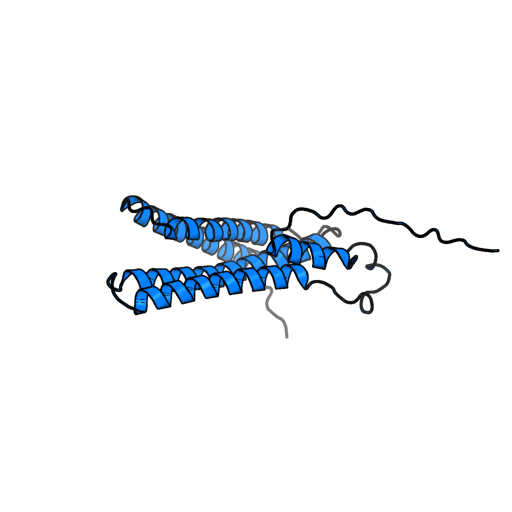C CA . SER A 1 142 ? 23.455 14.889 -13.570 1.00 53.56 142 SER A CA 1
ATOM 1148 C C . SER A 1 142 ? 24.949 14.599 -13.804 1.00 53.56 142 SER A C 1
ATOM 1150 O O . SER A 1 142 ? 25.378 14.460 -14.945 1.00 53.56 142 SER A O 1
ATOM 1152 N N . ALA A 1 143 ? 25.750 14.534 -12.737 1.00 57.66 143 ALA A N 1
ATOM 1153 C CA . ALA A 1 143 ? 27.189 14.296 -12.764 1.00 57.66 143 ALA A CA 1
ATOM 1154 C C . ALA A 1 143 ? 27.578 12.804 -12.828 1.00 57.66 143 ALA A C 1
ATOM 1156 O O . ALA A 1 143 ? 28.743 12.505 -13.073 1.00 57.66 143 ALA A O 1
ATOM 1157 N N . SER A 1 144 ? 26.646 11.867 -12.603 1.00 56.12 144 SER A N 1
ATOM 1158 C CA . SER A 1 144 ? 26.935 10.419 -12.569 1.00 56.12 144 SER A CA 1
ATOM 1159 C C . SER A 1 144 ? 26.377 9.619 -13.753 1.00 56.12 144 SER A C 1
ATOM 1161 O O . SER A 1 144 ? 26.602 8.412 -13.828 1.00 56.12 144 SER A O 1
ATOM 1163 N N . VAL A 1 145 ? 25.669 10.263 -14.685 1.00 57.19 145 VAL A N 1
ATOM 1164 C CA . VAL A 1 145 ? 25.019 9.606 -15.829 1.00 57.19 145 VAL A CA 1
ATOM 1165 C C . VAL A 1 145 ? 25.755 9.997 -17.113 1.00 57.19 145 VAL A C 1
ATOM 1167 O O . VAL A 1 145 ? 26.056 11.164 -17.327 1.00 57.19 145 VAL A O 1
ATOM 1170 N N . GLY A 1 146 ? 26.110 9.015 -17.947 1.00 64.62 146 GLY A N 1
ATOM 1171 C CA . GLY A 1 146 ? 26.828 9.259 -19.202 1.00 64.62 146 GLY A CA 1
ATOM 1172 C C . GLY A 1 146 ? 26.003 10.069 -20.222 1.00 64.62 146 GLY A C 1
ATOM 1173 O O . GLY A 1 146 ? 24.771 10.003 -20.211 1.00 64.62 146 GLY A O 1
ATOM 1174 N N . PRO A 1 147 ? 26.661 10.768 -21.167 1.00 61.03 147 PRO A N 1
ATOM 1175 C CA . PRO A 1 147 ? 26.041 11.772 -22.045 1.00 61.03 147 PRO A CA 1
ATOM 1176 C C . PRO A 1 147 ? 24.933 11.238 -22.970 1.00 61.03 147 PRO A C 1
ATOM 1178 O O . PRO A 1 147 ? 24.142 12.019 -23.488 1.00 61.03 147 PRO A O 1
ATOM 1181 N N . ALA A 1 148 ? 24.837 9.919 -23.168 1.00 59.12 148 ALA A N 1
ATOM 1182 C CA . ALA A 1 148 ? 23.82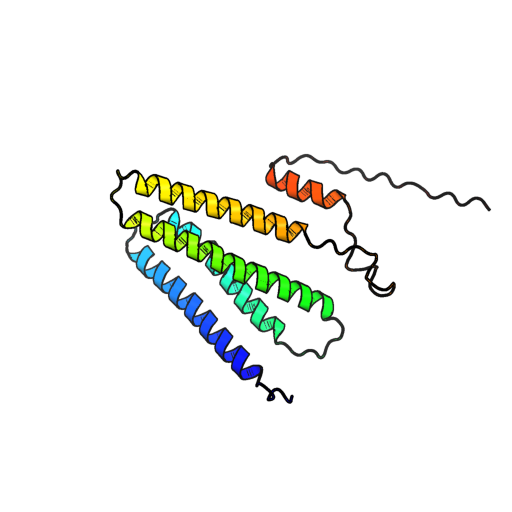5 9.294 -24.023 1.00 59.12 148 ALA A CA 1
ATOM 1183 C C . ALA A 1 148 ? 22.446 9.111 -23.351 1.00 59.12 148 ALA A C 1
ATOM 1185 O O . ALA A 1 148 ? 21.472 8.842 -24.045 1.00 59.12 148 ALA A O 1
ATOM 1186 N N . LEU A 1 149 ? 22.344 9.258 -22.022 1.00 53.06 149 LEU A N 1
ATOM 1187 C CA . LEU A 1 149 ? 21.089 9.095 -21.264 1.00 53.06 149 LEU A CA 1
ATOM 1188 C C . LEU A 1 149 ? 20.645 10.400 -20.569 1.00 53.06 149 LEU A C 1
ATOM 1190 O O . LEU A 1 149 ? 19.791 10.384 -19.684 1.00 53.06 149 LEU A O 1
ATOM 1194 N N . GLN A 1 150 ? 21.254 11.528 -20.945 1.00 52.91 150 GLN A N 1
ATOM 1195 C CA . GLN A 1 150 ? 21.123 12.816 -20.258 1.00 52.91 150 GLN A CA 1
ATOM 1196 C C . GLN A 1 150 ? 19.837 13.575 -20.628 1.00 52.91 150 GLN A C 1
ATOM 1198 O O . GLN A 1 150 ? 19.327 14.340 -19.817 1.00 52.91 150 GLN A O 1
ATOM 1203 N N . SER A 1 151 ? 19.308 13.395 -21.842 1.00 52.53 151 SER A N 1
ATOM 1204 C CA . SER A 1 151 ? 18.326 14.332 -22.409 1.00 52.53 151 SER A CA 1
ATOM 1205 C C . SER A 1 151 ? 16.866 14.071 -22.034 1.00 52.53 151 SER A C 1
ATOM 1207 O O . SER A 1 151 ? 16.034 14.929 -22.296 1.00 52.53 151 SER A O 1
ATOM 1209 N N . ASP A 1 152 ? 16.535 12.922 -21.434 1.00 49.78 152 ASP A N 1
ATOM 1210 C CA . ASP A 1 152 ? 15.148 12.428 -21.489 1.00 49.78 152 ASP A CA 1
ATOM 1211 C C . ASP A 1 152 ? 14.541 11.976 -20.149 1.00 49.78 152 ASP A C 1
ATOM 1213 O O . ASP A 1 152 ? 13.367 11.600 -20.100 1.00 49.78 152 ASP A O 1
ATOM 1217 N N . ILE A 1 153 ? 15.328 11.968 -19.064 1.00 46.66 153 ILE A N 1
ATOM 1218 C CA . ILE A 1 153 ? 14.891 11.512 -17.726 1.00 46.66 153 ILE A CA 1
ATOM 1219 C C . ILE A 1 153 ? 15.194 12.551 -16.627 1.00 46.66 153 ILE A C 1
ATOM 1221 O O . ILE A 1 153 ? 14.625 12.477 -15.541 1.00 46.66 153 ILE A O 1
ATOM 1225 N N . LEU A 1 154 ? 16.034 13.555 -16.895 1.00 47.91 154 LEU A N 1
ATOM 1226 C CA . LEU A 1 154 ? 16.589 14.430 -15.862 1.00 47.91 154 LEU A CA 1
ATOM 1227 C C . LEU A 1 154 ? 16.585 15.905 -16.259 1.00 47.91 154 LEU A C 1
ATOM 1229 O O . LEU A 1 154 ? 17.629 16.530 -16.406 1.00 47.91 154 LEU A O 1
ATOM 1233 N N . ASP A 1 155 ? 15.388 16.474 -16.350 1.00 50.91 155 ASP A N 1
ATOM 1234 C CA . ASP A 1 155 ? 15.226 17.918 -16.206 1.00 50.91 155 ASP A CA 1
ATOM 1235 C C . ASP A 1 155 ? 14.550 18.209 -14.858 1.00 50.91 155 ASP A C 1
ATOM 1237 O O . ASP A 1 155 ? 13.335 18.406 -14.751 1.00 50.91 155 ASP A O 1
ATOM 1241 N N . CYS A 1 156 ? 15.348 18.157 -13.785 1.00 57.50 156 CYS A N 1
ATOM 1242 C CA . CYS A 1 156 ? 14.965 18.696 -12.479 1.00 57.50 156 CYS A CA 1
ATOM 1243 C C . CYS A 1 156 ? 15.035 20.228 -12.541 1.00 57.50 156 CYS A C 1
ATOM 1245 O O . CYS A 1 156 ? 15.884 20.856 -11.909 1.00 57.50 156 CYS A O 1
ATOM 1247 N N . SER A 1 157 ? 14.146 20.840 -13.326 1.00 51.47 157 SER A N 1
ATOM 1248 C CA . SER A 1 157 ? 13.932 22.282 -13.263 1.00 51.47 157 SER A CA 1
ATOM 1249 C C . SER A 1 157 ? 13.435 22.644 -11.859 1.00 51.47 157 SER A C 1
ATOM 1251 O O . SER A 1 157 ? 12.411 22.135 -11.384 1.00 51.47 157 SER A O 1
ATOM 1253 N N . ASN A 1 158 ? 14.180 23.537 -11.201 1.00 50.16 158 ASN A N 1
ATOM 1254 C CA . ASN A 1 158 ? 13.946 24.060 -9.851 1.00 50.16 158 ASN A CA 1
ATOM 1255 C C . ASN A 1 158 ? 12.515 24.592 -9.614 1.00 50.16 158 ASN A C 1
ATOM 1257 O O . ASN A 1 158 ? 12.097 24.734 -8.465 1.00 50.16 158 ASN A O 1
ATOM 1261 N N . GLU A 1 159 ? 11.734 24.851 -10.666 1.00 52.16 159 GLU A N 1
ATOM 1262 C CA . GLU A 1 159 ? 10.352 25.333 -10.563 1.00 52.16 159 GLU A CA 1
ATOM 1263 C C . GLU A 1 159 ? 9.369 24.295 -9.982 1.00 52.16 159 GLU A C 1
ATOM 1265 O O . GLU A 1 159 ? 8.340 24.672 -9.415 1.00 52.16 159 GLU A O 1
ATOM 1270 N N . ARG A 1 160 ? 9.668 22.985 -10.032 1.00 49.09 160 ARG A N 1
ATOM 1271 C CA . ARG A 1 160 ? 8.731 21.949 -9.539 1.00 49.09 160 ARG A CA 1
ATOM 1272 C C . ARG A 1 160 ? 8.707 21.783 -8.017 1.00 49.09 160 ARG A C 1
ATOM 1274 O O . ARG A 1 160 ? 7.680 21.368 -7.478 1.00 49.09 160 ARG A O 1
ATOM 1281 N N . HIS A 1 161 ? 9.770 22.167 -7.307 1.00 49.31 161 HIS A N 1
ATOM 1282 C CA . HIS A 1 161 ? 9.771 22.164 -5.836 1.00 49.31 161 HIS A CA 1
ATOM 1283 C C . HIS A 1 161 ? 8.755 23.166 -5.266 1.00 49.31 161 HIS A C 1
ATOM 1285 O O . HIS A 1 161 ? 8.106 22.887 -4.256 1.00 49.31 161 HIS A O 1
ATOM 1291 N N . PHE A 1 162 ? 8.547 24.292 -5.957 1.00 47.69 162 PHE A N 1
ATOM 1292 C CA . PHE A 1 162 ? 7.558 25.293 -5.565 1.00 47.69 162 PHE A CA 1
ATOM 1293 C C . PHE A 1 162 ? 6.119 24.798 -5.749 1.00 47.69 162 PHE A C 1
ATOM 1295 O O . PHE A 1 162 ? 5.273 25.079 -4.907 1.00 47.69 162 PHE A O 1
ATOM 1302 N N . LEU A 1 163 ? 5.840 24.004 -6.788 1.00 48.59 163 LEU A N 1
ATOM 1303 C CA . LEU A 1 163 ? 4.503 23.454 -7.052 1.00 48.59 163 LEU A CA 1
ATOM 1304 C C . LEU A 1 163 ? 4.067 22.402 -6.024 1.00 48.59 163 LEU A C 1
ATOM 1306 O O . LEU A 1 163 ? 2.900 22.389 -5.635 1.00 48.59 163 LEU A O 1
ATOM 1310 N N . ALA A 1 164 ? 4.983 21.557 -5.540 1.00 47.31 164 ALA A N 1
ATOM 1311 C CA . ALA A 1 164 ? 4.671 20.570 -4.503 1.00 47.31 164 ALA A CA 1
ATOM 1312 C C . ALA A 1 164 ? 4.357 21.236 -3.149 1.00 47.31 164 ALA A C 1
ATOM 1314 O O . ALA A 1 164 ? 3.404 20.853 -2.469 1.00 47.31 164 ALA A O 1
ATOM 1315 N N . ILE A 1 165 ? 5.105 22.287 -2.792 1.00 46.75 165 ILE A N 1
ATOM 1316 C CA . ILE A 1 165 ? 4.867 23.081 -1.578 1.00 46.75 165 ILE A CA 1
ATOM 1317 C C . ILE A 1 165 ? 3.601 23.944 -1.730 1.00 46.75 165 ILE A C 1
ATOM 1319 O O . ILE A 1 165 ? 2.790 24.005 -0.808 1.00 46.75 165 ILE A O 1
ATOM 1323 N N . ALA A 1 166 ? 3.367 24.548 -2.901 1.00 44.22 166 ALA A N 1
ATOM 1324 C CA . ALA A 1 166 ? 2.176 25.356 -3.181 1.00 44.22 166 ALA A CA 1
ATOM 1325 C C . ALA A 1 166 ? 0.881 24.522 -3.243 1.00 44.22 166 ALA A C 1
ATOM 1327 O O . ALA A 1 166 ? -0.158 24.986 -2.773 1.00 44.22 166 ALA A O 1
ATOM 1328 N N . CYS A 1 167 ? 0.931 23.276 -3.738 1.00 44.88 167 CYS A N 1
ATOM 1329 C CA . CYS A 1 167 ? -0.190 22.329 -3.647 1.00 44.88 167 CYS A CA 1
ATOM 1330 C C . CYS A 1 167 ? -0.492 21.924 -2.199 1.00 44.88 167 CYS A C 1
ATOM 1332 O O . CYS A 1 167 ? -1.654 21.728 -1.854 1.00 44.88 167 CYS A O 1
ATOM 1334 N N . PHE A 1 168 ? 0.527 21.835 -1.337 1.00 45.25 168 PHE A N 1
ATOM 1335 C CA . PHE A 1 168 ? 0.332 21.575 0.091 1.00 45.25 168 PHE A CA 1
ATOM 1336 C C . PHE A 1 168 ? -0.229 22.798 0.837 1.00 45.25 168 PHE A C 1
ATOM 1338 O O . PHE A 1 168 ? -1.014 22.649 1.770 1.00 45.25 168 PHE A O 1
ATOM 1345 N N . ALA A 1 169 ? 0.134 24.010 0.405 1.00 47.25 169 ALA A N 1
ATOM 1346 C CA . ALA A 1 169 ? -0.324 25.267 0.995 1.00 47.25 169 ALA A CA 1
ATOM 1347 C C . ALA A 1 169 ? -1.685 25.764 0.459 1.00 47.25 169 ALA A C 1
ATOM 1349 O O . ALA A 1 169 ? -2.220 26.739 0.982 1.00 47.25 169 ALA A O 1
ATOM 1350 N N . GLY A 1 170 ? -2.262 25.120 -0.564 1.00 40.72 170 GLY A N 1
ATOM 1351 C CA . GLY A 1 170 ? -3.575 25.485 -1.114 1.00 40.72 170 GLY A CA 1
ATOM 1352 C C . GLY A 1 170 ? -3.629 26.870 -1.773 1.00 40.72 170 GLY A C 1
ATOM 1353 O O . GLY A 1 170 ? -4.710 27.423 -1.959 1.00 40.72 170 GLY A O 1
ATOM 1354 N N . THR A 1 171 ? -2.485 27.456 -2.130 1.00 43.94 171 THR A N 1
ATOM 1355 C CA . THR A 1 171 ? -2.430 28.769 -2.781 1.00 43.94 171 THR A CA 1
ATOM 1356 C C . THR A 1 171 ? -2.451 28.592 -4.295 1.00 43.94 171 THR A C 1
ATOM 1358 O O . THR A 1 171 ? -1.413 28.554 -4.956 1.00 43.94 171 THR A O 1
ATOM 1361 N N . SER A 1 172 ? -3.648 28.464 -4.862 1.00 42.12 172 SER A N 1
ATOM 1362 C CA . SER A 1 172 ? -3.882 28.559 -6.302 1.00 42.12 172 SER A CA 1
ATOM 1363 C C . SER A 1 172 ? -3.755 30.022 -6.739 1.00 42.12 172 SER A C 1
ATOM 1365 O O . SER A 1 172 ? -4.741 30.744 -6.665 1.00 42.12 172 SER A O 1
ATOM 1367 N N . ASN A 1 173 ? -2.553 30.485 -7.099 1.00 46.19 173 ASN A N 1
ATOM 1368 C CA . ASN A 1 173 ? -2.320 31.648 -7.976 1.00 46.19 173 ASN A CA 1
ATOM 1369 C C . ASN A 1 173 ? -0.811 31.825 -8.201 1.00 46.19 173 ASN A C 1
ATOM 1371 O O . ASN A 1 173 ? -0.163 32.626 -7.532 1.00 46.19 173 ASN A O 1
ATOM 1375 N N . VAL A 1 174 ? -0.241 31.078 -9.147 1.00 47.56 174 VAL A N 1
ATOM 1376 C CA . VAL A 1 174 ? 1.092 31.389 -9.680 1.00 47.56 174 VAL A CA 1
ATOM 1377 C C . VAL A 1 174 ? 0.995 31.415 -11.199 1.00 47.56 174 VAL A C 1
ATOM 1379 O O . VAL A 1 174 ? 0.982 30.384 -11.865 1.00 47.56 174 VAL A O 1
ATOM 1382 N N . THR A 1 175 ? 0.865 32.624 -11.733 1.00 44.91 175 THR A N 1
ATOM 1383 C CA . THR A 1 175 ? 0.962 32.940 -13.156 1.00 44.91 175 THR A CA 1
ATOM 1384 C C . THR A 1 175 ? 2.438 32.877 -13.546 1.00 44.91 175 THR A C 1
ATOM 1386 O O . THR A 1 175 ? 3.210 33.785 -13.251 1.00 44.91 175 THR A O 1
ATOM 1389 N N . SER A 1 176 ? 2.854 31.775 -14.162 1.00 45.06 176 SER A N 1
ATOM 1390 C CA . SER A 1 176 ? 4.206 31.584 -14.684 1.00 45.06 176 SER A CA 1
ATOM 1391 C C . SER A 1 176 ? 4.366 32.296 -16.031 1.00 45.06 176 SER A C 1
ATOM 1393 O O . SER A 1 176 ? 3.836 31.838 -17.043 1.00 45.06 176 SER A O 1
ATOM 1395 N N . THR A 1 177 ? 5.110 33.399 -16.063 1.00 41.81 177 THR A N 1
ATOM 1396 C CA . THR A 1 177 ? 5.692 33.949 -17.298 1.00 41.81 177 THR A CA 1
ATOM 1397 C C . THR A 1 177 ? 7.162 33.533 -17.386 1.00 41.81 177 THR A C 1
ATOM 1399 O O . THR A 1 177 ? 7.950 34.005 -16.564 1.00 41.81 177 THR A O 1
ATOM 1402 N N . PRO A 1 178 ? 7.567 32.696 -18.355 1.00 46.78 178 PRO A N 1
ATOM 1403 C CA . PRO A 1 178 ? 8.974 32.385 -18.573 1.00 46.78 178 PRO A CA 1
ATOM 1404 C C . PRO A 1 178 ? 9.636 33.486 -19.419 1.00 46.78 178 PRO A C 1
ATOM 1406 O O . PRO A 1 178 ? 9.217 33.750 -20.546 1.00 46.78 178 PRO A O 1
ATOM 1409 N N . GLN A 1 179 ? 10.680 34.133 -18.891 1.00 41.38 179 GLN A N 1
ATOM 1410 C CA . GLN A 1 179 ? 11.606 34.933 -19.698 1.00 41.38 179 GLN A CA 1
ATOM 1411 C C . GLN A 1 179 ? 12.760 34.050 -20.184 1.00 41.38 179 GLN A C 1
ATOM 1413 O O . GLN A 1 179 ? 13.504 33.486 -19.387 1.00 41.38 179 GLN A O 1
ATOM 1418 N N . ILE A 1 180 ? 12.900 33.949 -21.505 1.00 46.03 180 ILE A N 1
ATOM 1419 C CA . ILE A 1 180 ? 13.999 33.269 -22.199 1.00 46.03 180 ILE A CA 1
ATOM 1420 C C . ILE A 1 180 ? 15.144 34.281 -22.383 1.00 46.03 180 ILE A C 1
ATOM 1422 O O . ILE A 1 180 ? 14.905 35.327 -22.994 1.00 46.03 180 ILE A O 1
ATOM 1426 N N . PRO A 1 181 ? 16.380 34.020 -21.920 1.00 55.09 181 PRO A N 1
ATOM 1427 C CA . PRO A 1 181 ? 17.526 34.839 -22.293 1.00 55.09 181 PRO A CA 1
ATOM 1428 C C . PRO A 1 181 ? 18.080 34.401 -23.659 1.00 55.09 181 PRO A C 1
ATOM 1430 O O . PRO A 1 181 ? 18.441 33.243 -23.866 1.00 55.09 181 PRO A O 1
ATOM 1433 N N . TYR A 1 182 ? 18.143 35.349 -24.594 1.00 50.12 182 TYR A N 1
ATOM 1434 C CA . TYR A 1 182 ? 18.789 35.196 -25.898 1.00 50.12 182 TYR A CA 1
ATOM 1435 C C . TYR A 1 182 ? 20.313 35.121 -25.731 1.00 50.12 182 TYR A C 1
ATOM 1437 O O . TYR A 1 182 ? 20.920 35.989 -25.105 1.00 50.12 182 TYR A O 1
ATOM 1445 N N . LEU A 1 183 ? 20.927 34.085 -26.307 1.00 57.12 183 LEU A N 1
ATOM 1446 C CA . LEU A 1 183 ? 22.374 33.887 -26.350 1.00 57.12 183 LEU A CA 1
ATOM 1447 C C . LEU A 1 183 ? 22.924 34.534 -27.633 1.00 57.12 183 LEU A C 1
ATOM 1449 O O . LEU A 1 183 ? 22.763 33.995 -28.727 1.00 57.12 183 LEU A O 1
ATOM 1453 N N . THR A 1 184 ? 23.536 35.711 -27.514 1.00 56.56 184 THR A N 1
ATOM 1454 C CA . THR A 1 184 ? 24.183 36.417 -28.630 1.00 56.56 184 THR A CA 1
ATOM 1455 C C . THR A 1 184 ? 25.612 35.901 -28.795 1.00 56.56 184 THR A C 1
ATOM 1457 O O . THR A 1 184 ? 26.460 36.120 -27.932 1.00 56.56 184 THR A O 1
ATOM 1460 N N . ILE A 1 185 ? 25.887 35.205 -29.899 1.00 61.38 185 ILE A N 1
ATOM 1461 C CA . ILE A 1 185 ? 27.237 34.787 -30.296 1.00 61.38 185 ILE A CA 1
ATOM 1462 C C . ILE A 1 185 ? 27.844 35.933 -31.113 1.00 61.38 185 ILE A C 1
ATOM 1464 O O . ILE A 1 185 ? 27.360 36.228 -32.204 1.00 61.38 185 ILE A O 1
ATOM 1468 N N . HIS A 1 186 ? 28.878 36.590 -30.585 1.00 54.94 186 HIS A N 1
ATOM 1469 C CA . HIS A 1 186 ? 29.732 37.490 -31.363 1.00 54.94 186 HIS A CA 1
ATOM 1470 C C . HIS A 1 186 ? 30.880 36.681 -31.978 1.00 54.94 186 HIS A C 1
ATOM 1472 O O . HIS A 1 186 ? 31.612 35.997 -31.262 1.00 54.94 186 HIS A O 1
ATOM 1478 N N . SER A 1 187 ? 30.965 36.751 -33.307 1.00 71.50 187 SER A N 1
ATOM 1479 C CA . SER A 1 187 ? 32.034 36.243 -34.177 1.00 71.50 187 SER A CA 1
ATOM 1480 C C . SER A 1 187 ? 33.293 37.095 -34.117 1.00 71.50 187 SER A C 1
ATOM 1482 O O . SER A 1 187 ? 33.117 38.337 -34.097 1.00 71.50 187 SER A O 1
#